Protein AF-A0A5D2SMZ6-F1 (afdb_monomer_lite)

Radius of gyration: 28.6 Å; chains: 1; bounding box: 60×87×60 Å

Sequence (190 aa):
MERFPALISLLLLFMATEIVTTSVERENKSSSAGLIWSTAKEEGDLVHKAGHADDSTAAADDVDGGFSSLEGMLQWAIGHSDPAKLKESAQDVQRLSPSELRQRQLEIKELMEKLKMPSDAQLMQIALDDLSNSSLSLEDRHRALQELLILVEPIDNANDMCKLGGLGVIIRELDHPDSDVRKLSAWILG

Secondary structure (DSSP, 8-state):
--SSHHHHHHHTT----------------------------------------------------S-SSHHHHHHHHHHHS-HHHHHHHHHHHTSS-HHHHHHHHHHHHHHHHHHTPPPHHHHHHHHHHHHH-TT--HHHHHHHHHHHHHHTSSHHHHHHHHHTTHHHHHHHHTT-SSHHHHHHHHHHH-

Structure (mmCIF, N/CA/C/O backbone):
data_AF-A0A5D2SMZ6-F1
#
_entry.id   AF-A0A5D2SMZ6-F1
#
loop_
_atom_site.group_PDB
_atom_site.id
_atom_site.type_symbol
_atom_site.label_atom_id
_atom_site.label_alt_id
_atom_site.label_comp_id
_atom_site.label_asym_id
_atom_site.label_entity_id
_atom_site.label_seq_id
_atom_site.pdbx_PDB_ins_code
_atom_site.Cartn_x
_atom_site.Cartn_y
_atom_site.Cartn_z
_atom_site.occupancy
_atom_site.B_iso_or_equiv
_atom_site.auth_seq_id
_atom_site.auth_comp_id
_atom_site.auth_asym_id
_atom_site.auth_atom_id
_atom_site.pdbx_PDB_model_num
ATOM 1 N N . MET A 1 1 ? 8.553 44.404 -1.592 1.00 53.53 1 MET A N 1
ATOM 2 C CA . MET A 1 1 ? 9.036 45.184 -2.748 1.00 53.53 1 MET A CA 1
ATOM 3 C C . MET A 1 1 ? 10.523 45.406 -2.514 1.00 53.53 1 MET A C 1
ATOM 5 O O . MET A 1 1 ? 10.847 46.033 -1.523 1.00 53.53 1 MET A O 1
ATOM 9 N N . GLU A 1 2 ? 11.513 44.831 -3.190 1.00 55.16 2 GLU A N 1
ATOM 10 C CA . GLU A 1 2 ? 11.647 44.304 -4.552 1.00 55.16 2 GLU A CA 1
ATOM 11 C C . GLU A 1 2 ? 12.924 43.424 -4.585 1.00 55.16 2 GLU A C 1
ATOM 13 O O . GLU A 1 2 ? 14.008 43.955 -4.801 1.00 55.16 2 GLU A O 1
ATOM 18 N N . ARG A 1 3 ? 12.888 42.111 -4.292 1.00 53.78 3 ARG A N 1
ATOM 19 C CA . ARG A 1 3 ? 14.105 41.258 -4.434 1.00 53.78 3 ARG A CA 1
ATOM 20 C C . ARG A 1 3 ? 13.887 39.874 -5.053 1.00 53.78 3 ARG A C 1
ATOM 22 O O . ARG A 1 3 ? 14.852 39.145 -5.243 1.00 53.78 3 ARG A O 1
ATOM 29 N N . PHE A 1 4 ? 12.658 39.533 -5.433 1.00 53.09 4 PHE A N 1
ATOM 30 C CA . PHE A 1 4 ? 12.352 38.255 -6.081 1.00 53.09 4 PHE A CA 1
ATOM 31 C C . PHE A 1 4 ? 12.573 38.180 -7.612 1.00 53.09 4 PHE A C 1
ATOM 33 O O . PHE A 1 4 ? 12.820 37.070 -8.080 1.00 53.09 4 PHE A O 1
ATOM 40 N N . PRO A 1 5 ? 12.582 39.265 -8.423 1.00 49.69 5 PRO A N 1
ATOM 41 C CA . PRO A 1 5 ? 12.660 39.092 -9.881 1.00 49.69 5 PRO A CA 1
ATOM 42 C C . PRO A 1 5 ? 14.079 38.832 -10.428 1.00 49.69 5 PRO A C 1
ATOM 44 O O . PRO A 1 5 ? 14.218 38.376 -11.559 1.00 49.69 5 PRO A O 1
ATOM 47 N N . ALA A 1 6 ? 15.145 39.062 -9.650 1.00 48.00 6 ALA A N 1
ATOM 48 C CA . ALA A 1 6 ? 16.522 38.907 -10.143 1.00 48.00 6 ALA A CA 1
ATOM 49 C C . ALA A 1 6 ? 17.006 37.444 -10.198 1.00 48.00 6 ALA A C 1
ATOM 51 O O . ALA A 1 6 ? 17.843 37.105 -11.030 1.00 48.00 6 ALA A O 1
ATOM 52 N N . LEU A 1 7 ? 16.469 36.563 -9.346 1.00 45.50 7 LEU A N 1
ATOM 53 C CA . LEU A 1 7 ? 16.888 35.155 -9.293 1.00 45.50 7 LEU A CA 1
ATOM 54 C C . LEU A 1 7 ? 16.252 34.314 -10.407 1.00 45.50 7 LEU A C 1
ATOM 56 O O . LEU A 1 7 ? 16.876 33.383 -10.906 1.00 45.50 7 LEU A O 1
ATOM 60 N N . ILE A 1 8 ? 15.054 34.691 -10.858 1.00 50.81 8 ILE A N 1
ATOM 61 C CA . ILE A 1 8 ? 14.368 34.026 -11.975 1.00 50.81 8 ILE A CA 1
ATOM 62 C C . ILE A 1 8 ? 15.049 34.383 -13.308 1.00 50.81 8 ILE A C 1
ATOM 64 O O . ILE A 1 8 ? 15.176 33.534 -14.187 1.00 50.81 8 ILE A O 1
ATOM 68 N N . SER A 1 9 ? 15.585 35.604 -13.434 1.00 43.78 9 SER A N 1
ATOM 69 C CA . SER A 1 9 ? 16.314 36.035 -14.635 1.00 43.78 9 SER A CA 1
ATOM 70 C C . SER A 1 9 ? 17.701 35.395 -14.788 1.00 43.78 9 SER A C 1
ATOM 72 O O . SER A 1 9 ? 18.230 35.387 -15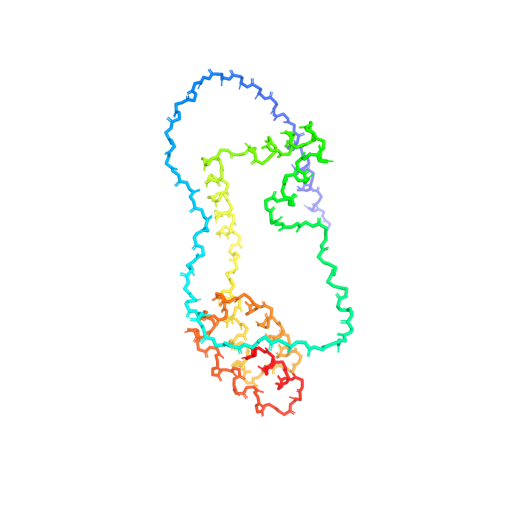.896 1.00 43.78 9 SER A O 1
ATOM 74 N N . LEU A 1 10 ? 18.292 34.848 -13.717 1.00 41.53 10 LEU A N 1
ATOM 75 C CA . LEU A 1 10 ? 19.575 34.137 -13.786 1.00 41.53 10 LEU A CA 1
ATOM 76 C C . LEU A 1 10 ? 19.405 32.666 -14.213 1.00 41.53 10 LEU A C 1
ATOM 78 O O . LEU A 1 10 ? 20.338 32.066 -14.740 1.00 41.53 10 LEU A O 1
ATOM 82 N N . LEU A 1 11 ? 18.204 32.101 -14.041 1.00 42.44 11 LEU A N 1
ATOM 83 C CA . LEU A 1 11 ? 17.905 30.707 -14.384 1.00 42.44 11 LEU A CA 1
ATOM 84 C C . LEU A 1 11 ? 17.675 30.493 -15.895 1.00 42.44 11 LEU A C 1
ATOM 86 O O . LEU A 1 11 ? 17.834 29.383 -16.390 1.00 42.44 11 LEU A O 1
ATOM 90 N N . LEU A 1 12 ? 17.341 31.549 -16.645 1.00 42.62 12 LEU A N 1
ATOM 91 C CA . LEU A 1 12 ? 17.018 31.467 -18.078 1.00 42.62 12 LEU A CA 1
ATOM 92 C C . LEU A 1 12 ? 18.223 31.620 -19.025 1.00 42.62 12 LEU A C 1
ATOM 94 O O . LEU A 1 12 ? 18.043 31.548 -20.237 1.00 42.62 12 LEU A O 1
ATOM 98 N N . LEU A 1 13 ? 19.448 31.797 -18.513 1.00 41.66 13 LEU A N 1
ATOM 99 C CA . LEU A 1 13 ? 20.636 32.033 -19.350 1.00 41.66 13 LEU A CA 1
ATOM 100 C C . LEU A 1 13 ? 21.533 30.797 -19.576 1.00 41.66 13 LEU A C 1
ATOM 102 O O . LEU A 1 13 ? 22.551 30.911 -20.249 1.00 41.66 13 LEU A O 1
ATOM 106 N N . PHE A 1 14 ? 21.177 29.622 -19.046 1.00 43.94 14 PHE A N 1
ATOM 107 C CA . PHE A 1 14 ? 22.011 28.407 -19.135 1.00 43.94 14 PHE A CA 1
ATOM 108 C C . PHE A 1 14 ? 21.600 27.410 -20.234 1.00 43.94 14 PHE A C 1
ATOM 110 O O . PHE A 1 14 ? 22.064 26.274 -20.243 1.00 43.94 14 PHE A O 1
ATOM 117 N N . MET A 1 15 ? 20.768 27.826 -21.193 1.00 46.31 15 MET A N 1
ATOM 118 C CA . MET A 1 15 ? 20.407 27.009 -22.359 1.00 46.31 15 MET A CA 1
ATOM 119 C C . MET A 1 15 ? 21.162 27.481 -23.606 1.00 46.31 15 MET A C 1
ATOM 121 O O . MET A 1 15 ? 20.569 28.081 -24.499 1.00 46.31 15 MET A O 1
ATOM 125 N N . ALA A 1 16 ? 22.471 27.230 -23.676 1.00 45.72 16 ALA A N 1
ATOM 126 C CA . ALA A 1 16 ? 23.214 27.334 -24.932 1.00 45.72 16 ALA A CA 1
ATOM 127 C C . ALA A 1 16 ? 24.509 26.502 -24.911 1.00 45.72 16 ALA A C 1
ATOM 129 O O . ALA A 1 16 ? 25.378 26.741 -24.078 1.00 45.72 16 ALA A O 1
ATOM 130 N N . THR A 1 17 ? 24.644 25.627 -25.922 1.00 41.84 17 THR A N 1
ATOM 131 C CA . THR A 1 17 ? 25.871 24.954 -26.420 1.00 41.84 17 THR A CA 1
ATOM 132 C C . THR A 1 17 ? 26.418 23.823 -25.518 1.00 41.84 17 THR A C 1
ATOM 134 O O . THR A 1 17 ? 26.526 23.990 -24.317 1.00 41.84 17 THR A O 1
ATOM 137 N N . GLU A 1 18 ? 26.701 22.600 -25.982 1.00 43.50 18 GLU A N 1
ATOM 138 C CA . GLU A 1 18 ? 27.346 22.204 -27.236 1.00 43.50 18 GLU A CA 1
ATOM 139 C C . GLU A 1 18 ? 26.818 20.879 -27.824 1.00 43.50 18 GLU A C 1
ATOM 141 O O . GLU A 1 18 ? 26.490 19.930 -27.113 1.00 43.50 18 GLU A O 1
ATOM 146 N N . ILE A 1 19 ? 26.810 20.815 -29.158 1.00 45.94 19 ILE A N 1
ATOM 147 C CA . ILE A 1 19 ? 26.796 19.581 -29.947 1.00 45.94 19 ILE A CA 1
ATOM 148 C C . ILE A 1 19 ? 28.261 19.239 -30.217 1.00 45.94 19 ILE A C 1
ATOM 150 O O . ILE A 1 19 ? 28.934 19.976 -30.935 1.00 45.94 19 ILE A O 1
ATOM 154 N N . VAL A 1 20 ? 28.742 18.114 -29.694 1.00 41.59 20 VAL A N 1
ATOM 155 C CA . VAL A 1 20 ? 30.006 17.509 -30.126 1.00 41.59 20 VAL A CA 1
ATOM 156 C C . VAL A 1 20 ? 29.722 16.072 -30.536 1.00 41.59 20 VAL A C 1
ATOM 158 O O . VAL A 1 20 ? 29.470 15.195 -29.717 1.00 41.59 20 VAL A O 1
ATOM 161 N N . THR A 1 21 ? 29.736 15.849 -31.847 1.00 44.16 21 THR A N 1
ATOM 162 C CA . THR A 1 21 ? 29.752 14.525 -32.462 1.00 44.16 21 THR A CA 1
ATOM 163 C C . THR A 1 21 ? 31.176 13.983 -32.423 1.00 44.16 21 THR A C 1
ATOM 165 O O . THR A 1 21 ? 32.058 14.534 -33.083 1.00 44.16 21 THR A O 1
ATOM 168 N N . THR A 1 22 ? 31.405 12.879 -31.719 1.00 37.72 22 THR A N 1
ATOM 169 C CA . THR A 1 22 ? 32.601 12.055 -31.917 1.00 37.72 22 THR A CA 1
ATOM 170 C C . THR A 1 22 ? 32.178 10.691 -32.446 1.00 37.72 22 THR A C 1
ATOM 172 O O . THR A 1 22 ? 31.569 9.876 -31.763 1.00 37.72 22 THR A O 1
ATOM 175 N N . SER A 1 23 ? 32.480 10.477 -33.725 1.00 48.81 23 SER A N 1
ATOM 176 C CA . SER A 1 23 ? 32.433 9.168 -34.363 1.00 48.81 23 SER A CA 1
ATOM 177 C C . SER A 1 23 ? 33.653 8.377 -33.904 1.00 48.81 23 SER A C 1
ATOM 179 O O . SER A 1 23 ? 34.783 8.793 -34.163 1.00 48.81 23 SER A O 1
ATOM 181 N N . VAL A 1 24 ? 33.435 7.256 -33.216 1.00 37.03 24 VAL A N 1
ATOM 182 C CA . VAL A 1 24 ? 34.456 6.222 -33.034 1.00 37.03 24 VAL A CA 1
ATOM 183 C C . VAL A 1 24 ? 33.821 4.866 -33.301 1.00 37.03 24 VAL A C 1
ATOM 185 O O . VAL A 1 24 ? 33.040 4.329 -32.522 1.00 37.03 24 VAL A O 1
ATOM 188 N N . GLU A 1 25 ? 34.195 4.332 -34.450 1.00 38.28 25 GLU A N 1
ATOM 189 C CA . GLU A 1 25 ? 34.011 2.960 -34.879 1.00 38.28 25 GLU A CA 1
ATOM 190 C C . GLU A 1 25 ? 35.077 2.073 -34.224 1.00 38.28 25 GLU A C 1
ATOM 192 O O . GLU A 1 25 ? 36.266 2.368 -34.369 1.00 38.28 25 GLU A O 1
ATOM 197 N N . ARG A 1 26 ? 34.676 0.989 -33.533 1.00 36.03 26 ARG A N 1
ATOM 198 C CA . ARG A 1 26 ? 35.323 -0.334 -33.665 1.00 36.03 26 ARG A CA 1
ATOM 199 C C . ARG A 1 26 ? 34.724 -1.457 -32.805 1.00 36.03 26 ARG A C 1
ATOM 201 O O . ARG A 1 26 ? 34.672 -1.386 -31.585 1.00 36.03 26 ARG A O 1
ATOM 208 N N . GLU A 1 27 ? 34.427 -2.534 -33.533 1.00 30.97 27 GLU A N 1
ATOM 209 C CA . GLU A 1 27 ? 34.695 -3.954 -33.251 1.00 30.97 27 GLU A CA 1
ATOM 210 C C . GLU A 1 27 ? 34.077 -4.604 -32.003 1.00 30.97 27 GLU A C 1
ATOM 212 O O . GLU A 1 27 ? 34.668 -4.752 -30.936 1.00 30.97 27 GLU A O 1
ATOM 217 N N . ASN A 1 28 ? 32.881 -5.135 -32.251 1.00 36.25 28 ASN A N 1
ATOM 218 C CA . ASN A 1 28 ? 32.138 -6.069 -31.423 1.00 36.25 28 ASN A CA 1
ATOM 219 C C . ASN A 1 28 ? 32.843 -7.443 -31.364 1.00 36.25 28 ASN A C 1
ATOM 221 O O . ASN A 1 28 ? 32.870 -8.181 -32.351 1.00 36.25 28 ASN A O 1
ATOM 225 N N . LYS A 1 29 ? 33.391 -7.811 -30.199 1.00 36.31 29 LYS A N 1
ATOM 226 C CA . LYS A 1 29 ? 33.732 -9.203 -29.870 1.00 36.31 29 LYS A CA 1
ATOM 227 C C . LYS A 1 29 ? 32.629 -9.777 -28.994 1.00 36.31 29 LYS A C 1
ATOM 229 O O . LYS A 1 29 ? 32.602 -9.595 -27.782 1.00 36.31 29 LYS A O 1
ATOM 234 N N . SER A 1 30 ? 31.726 -10.471 -29.674 1.00 37.53 30 SER A N 1
ATOM 235 C CA . SER A 1 30 ? 30.650 -11.261 -29.101 1.00 37.53 30 SER A CA 1
ATOM 236 C C . SER A 1 30 ? 31.209 -12.339 -28.162 1.00 37.53 30 SER A C 1
ATOM 238 O O . SER A 1 30 ? 32.067 -13.136 -28.542 1.00 37.53 30 SER A O 1
ATOM 240 N N . SER A 1 31 ? 30.717 -12.374 -26.929 1.00 39.03 31 SER A N 1
ATOM 241 C CA . SER A 1 31 ? 30.686 -13.580 -26.104 1.00 39.03 31 SER A CA 1
ATOM 242 C C . SER A 1 31 ? 29.276 -13.687 -25.556 1.00 39.03 31 SER A C 1
ATOM 244 O O . SER A 1 31 ? 28.886 -12.986 -24.626 1.00 39.03 31 SER A O 1
ATOM 246 N N . SER A 1 32 ? 28.493 -14.525 -26.226 1.00 51.97 32 SER A N 1
ATOM 247 C CA . SER A 1 32 ? 27.129 -14.885 -25.878 1.00 51.97 32 SER A CA 1
ATOM 248 C C . SER A 1 32 ? 27.122 -15.681 -24.571 1.00 51.97 32 SER A C 1
ATOM 250 O O . SER A 1 32 ? 27.189 -16.910 -24.579 1.00 51.97 32 SER A O 1
ATOM 252 N N . ALA A 1 33 ? 27.051 -14.987 -23.441 1.00 41.06 33 ALA A N 1
ATOM 253 C CA . ALA A 1 33 ? 26.557 -15.571 -22.204 1.00 41.06 33 ALA A CA 1
ATOM 254 C C . ALA A 1 33 ? 25.045 -15.316 -22.173 1.00 41.06 33 ALA A C 1
ATOM 256 O O . ALA A 1 33 ? 24.600 -14.178 -22.032 1.00 41.06 33 ALA A O 1
ATOM 257 N N . GLY A 1 34 ? 24.275 -16.372 -22.441 1.00 45.41 34 GLY A N 1
ATOM 258 C CA . GLY A 1 34 ? 22.828 -16.323 -22.608 1.00 45.41 34 GLY A CA 1
ATOM 259 C C . GLY A 1 34 ? 22.105 -15.767 -21.385 1.00 45.41 34 GLY A C 1
ATOM 260 O O . GLY A 1 34 ? 22.298 -16.232 -20.264 1.00 45.41 34 GLY A O 1
ATOM 261 N N . LEU A 1 35 ? 21.229 -14.797 -21.632 1.00 37.94 35 LEU A N 1
ATOM 262 C CA . LEU A 1 35 ? 20.171 -14.395 -20.717 1.00 37.94 35 LEU A CA 1
ATOM 263 C C . LEU A 1 35 ? 18.880 -15.040 -21.224 1.00 37.94 35 LEU A C 1
ATOM 265 O O . LEU A 1 35 ? 18.252 -14.547 -22.156 1.00 37.94 35 LEU A O 1
ATOM 269 N N . ILE A 1 36 ? 18.537 -16.187 -20.641 1.00 41.81 36 ILE A N 1
ATOM 270 C CA . ILE A 1 36 ? 17.256 -16.870 -20.832 1.00 41.81 36 ILE A CA 1
ATOM 271 C C . ILE A 1 36 ? 16.386 -16.460 -19.643 1.00 41.81 36 ILE A C 1
ATOM 273 O O . ILE A 1 36 ? 16.688 -16.829 -18.510 1.00 41.81 36 ILE A O 1
ATOM 277 N N . TRP A 1 37 ? 15.338 -15.675 -19.880 1.00 33.16 37 TRP A N 1
ATOM 278 C CA . TRP A 1 37 ? 14.236 -15.515 -18.931 1.00 33.16 37 TRP A CA 1
ATOM 279 C C . TRP A 1 37 ? 13.041 -16.314 -19.457 1.00 33.16 37 TRP A C 1
ATOM 281 O O . TRP A 1 37 ? 12.739 -16.257 -20.647 1.00 33.16 37 TRP A O 1
ATOM 291 N N . SER A 1 38 ? 12.389 -17.037 -18.541 1.00 35.59 38 SER A N 1
ATOM 292 C CA . SER A 1 38 ? 11.241 -17.946 -18.716 1.00 35.59 38 SER A CA 1
ATOM 293 C C . SER A 1 38 ? 11.578 -19.407 -19.033 1.00 35.59 38 SER A C 1
ATOM 295 O O . SER A 1 38 ? 11.359 -19.903 -20.131 1.00 35.59 38 SER A O 1
ATOM 297 N N . THR A 1 39 ? 12.008 -20.147 -18.009 1.00 35.31 39 THR A N 1
ATOM 298 C CA . THR A 1 39 ? 11.581 -21.547 -17.861 1.00 35.31 39 THR A CA 1
ATOM 299 C C . THR A 1 39 ? 10.409 -21.512 -16.886 1.00 35.31 39 THR A C 1
ATOM 301 O O . THR A 1 39 ? 10.606 -21.452 -15.671 1.00 35.31 39 THR A O 1
ATOM 304 N N . ALA A 1 40 ? 9.186 -21.479 -17.416 1.00 34.38 40 ALA A N 1
ATOM 305 C CA . ALA A 1 40 ? 8.039 -21.919 -16.643 1.00 34.38 40 ALA A CA 1
ATOM 306 C C . ALA A 1 40 ? 8.266 -23.407 -16.358 1.00 34.38 40 ALA A C 1
ATOM 308 O O . ALA A 1 40 ? 8.407 -24.216 -17.271 1.00 34.38 40 ALA A O 1
ATOM 309 N N . LYS A 1 41 ? 8.413 -23.723 -15.075 1.00 32.09 41 LYS A N 1
ATOM 310 C CA . LYS A 1 41 ? 8.525 -25.071 -14.535 1.00 32.09 41 LYS A CA 1
ATOM 311 C C . LYS A 1 41 ? 7.234 -25.821 -14.875 1.00 32.09 41 LYS A C 1
ATOM 313 O O . LYS A 1 41 ? 6.208 -25.612 -14.238 1.00 32.09 41 LYS A O 1
ATOM 318 N N . GLU A 1 42 ? 7.300 -26.645 -15.913 1.00 42.97 42 GLU A N 1
ATOM 319 C CA . GLU A 1 42 ? 6.299 -27.647 -16.260 1.00 42.97 42 GLU A CA 1
ATOM 320 C C . GLU A 1 42 ? 6.310 -28.732 -15.176 1.00 42.97 42 GLU A C 1
ATOM 322 O O . GLU A 1 42 ? 7.228 -29.545 -15.106 1.00 42.97 42 GLU A O 1
ATOM 327 N N . GLU A 1 43 ? 5.308 -28.721 -14.298 1.00 40.44 43 GLU A N 1
ATOM 328 C CA . GLU A 1 43 ? 4.897 -29.905 -13.545 1.00 40.44 43 GLU A CA 1
ATOM 329 C C . GLU A 1 43 ? 3.370 -29.976 -13.539 1.00 40.44 43 GLU A C 1
ATOM 331 O O . GLU A 1 43 ? 2.689 -29.089 -13.026 1.00 40.44 43 GLU A O 1
ATOM 336 N N . GLY A 1 44 ? 2.847 -31.038 -14.146 1.00 34.78 44 GLY A N 1
ATOM 337 C CA . GLY A 1 44 ? 1.418 -31.294 -14.269 1.00 34.78 44 GLY A CA 1
ATOM 338 C C . GLY A 1 44 ? 1.134 -32.597 -15.008 1.00 34.78 44 GLY A C 1
ATOM 339 O O . GLY A 1 44 ? 0.386 -32.610 -15.978 1.00 34.78 44 GLY A O 1
ATOM 340 N N . ASP A 1 45 ? 1.768 -33.682 -14.566 1.00 36.69 45 ASP A N 1
ATOM 341 C CA . ASP A 1 45 ? 1.394 -35.055 -14.902 1.00 36.69 45 ASP A CA 1
ATOM 342 C C . ASP A 1 45 ? -0.047 -35.325 -14.450 1.00 36.69 45 ASP A C 1
ATOM 344 O O . ASP A 1 45 ? -0.281 -35.527 -13.263 1.00 36.69 45 ASP A O 1
ATOM 348 N N . LEU A 1 46 ? -1.014 -35.304 -15.372 1.00 38.47 46 LEU A N 1
ATOM 349 C CA . LEU A 1 46 ? -2.335 -35.911 -15.181 1.00 38.47 46 LEU A CA 1
ATOM 350 C C . LEU A 1 46 ? -2.898 -36.399 -16.522 1.00 38.47 46 LEU A C 1
ATOM 352 O O . LEU A 1 46 ? -3.787 -35.789 -17.116 1.00 38.47 46 LEU A O 1
ATOM 356 N N . VAL A 1 47 ? -2.431 -37.564 -16.974 1.00 38.34 47 VAL A N 1
ATOM 357 C CA . VAL A 1 47 ? -3.151 -38.377 -17.963 1.00 38.34 47 VAL A CA 1
ATOM 358 C C . VAL A 1 47 ? -3.589 -39.682 -17.298 1.00 38.34 47 VAL A C 1
ATOM 360 O O . VAL A 1 47 ? -2.772 -40.541 -16.993 1.00 38.34 47 VAL A O 1
ATOM 363 N N . HIS A 1 48 ? -4.898 -39.817 -17.069 1.00 37.94 48 HIS A N 1
ATOM 364 C CA . HIS A 1 48 ? -5.746 -40.898 -17.602 1.00 37.94 48 HIS A CA 1
ATOM 365 C C . HIS A 1 48 ? -6.999 -41.095 -16.736 1.00 37.94 48 HIS A C 1
ATOM 367 O O . HIS A 1 48 ? -6.965 -41.837 -15.755 1.00 37.94 48 HIS A O 1
ATOM 373 N N . LYS A 1 49 ? -8.154 -40.583 -17.188 1.00 31.22 49 LYS A N 1
ATOM 374 C CA . LYS A 1 49 ? -9.400 -41.363 -17.101 1.00 31.22 49 LYS A CA 1
ATOM 375 C C . LYS A 1 49 ? -10.474 -40.903 -18.094 1.00 31.22 49 LYS A C 1
ATOM 377 O O . LYS A 1 49 ? -11.081 -39.862 -17.919 1.00 31.22 49 LYS A O 1
ATOM 382 N N . ALA A 1 50 ? -10.660 -41.754 -19.104 1.00 33.75 50 ALA A N 1
ATOM 383 C CA . ALA A 1 50 ? -11.902 -42.195 -19.747 1.00 33.75 50 ALA A CA 1
ATOM 384 C C . ALA A 1 50 ? -13.069 -41.208 -19.963 1.00 33.75 50 ALA A C 1
ATOM 386 O O . ALA A 1 50 ? -13.668 -40.722 -19.011 1.00 33.75 50 ALA A O 1
ATOM 387 N N . GLY A 1 51 ? -13.525 -41.126 -21.218 1.00 28.94 51 GLY A N 1
ATOM 388 C CA . GLY A 1 51 ? -14.882 -40.687 -21.547 1.00 28.94 51 GLY A CA 1
ATOM 389 C C . GLY A 1 51 ? -15.051 -40.321 -23.015 1.00 28.94 51 GLY A C 1
ATOM 390 O O . GLY A 1 51 ? -14.944 -39.159 -23.375 1.00 28.94 51 GLY A O 1
ATOM 391 N N . HIS A 1 52 ? -15.279 -41.324 -23.859 1.00 39.56 52 HIS A N 1
ATOM 392 C CA . HIS A 1 52 ? -15.764 -41.156 -25.228 1.00 39.56 52 HIS A CA 1
ATOM 393 C C . HIS A 1 52 ? -17.305 -41.148 -25.220 1.00 39.56 52 HIS A C 1
ATOM 395 O O . HIS A 1 52 ? -17.892 -41.750 -24.320 1.00 39.56 52 HIS A O 1
ATOM 401 N N . ALA A 1 53 ? -17.891 -40.573 -26.275 1.00 37.34 53 ALA A N 1
ATOM 402 C CA . ALA A 1 53 ? -19.318 -40.399 -26.591 1.00 37.34 53 ALA A CA 1
ATOM 403 C C . ALA A 1 53 ? -19.947 -39.127 -25.984 1.00 37.34 53 ALA A C 1
ATOM 405 O O . ALA A 1 53 ? -20.089 -39.007 -24.774 1.00 37.34 53 ALA A O 1
ATOM 406 N N . ASP A 1 54 ? -20.080 -38.067 -26.785 1.00 40.38 54 ASP A N 1
ATOM 407 C CA . ASP A 1 54 ? -21.212 -37.809 -27.702 1.00 40.38 54 ASP A CA 1
ATOM 408 C C . ASP A 1 54 ? -22.377 -37.190 -26.923 1.00 40.38 54 ASP A C 1
ATOM 410 O O . ASP A 1 54 ? -23.030 -37.892 -26.163 1.00 40.38 54 ASP A O 1
ATOM 414 N N . ASP A 1 55 ? -22.556 -35.871 -27.036 1.00 32.00 55 ASP A N 1
ATOM 415 C CA . ASP A 1 55 ? -23.843 -35.239 -27.357 1.00 32.00 55 ASP A CA 1
ATOM 416 C C . ASP A 1 55 ? -23.705 -33.702 -27.346 1.00 32.00 55 ASP A C 1
ATOM 418 O O . ASP A 1 55 ? -23.063 -33.089 -26.493 1.00 32.00 55 ASP A O 1
ATOM 422 N N . SER A 1 56 ? -24.316 -33.116 -28.364 1.00 47.38 56 SER A N 1
ATOM 423 C CA . SER A 1 56 ? -24.650 -31.723 -28.637 1.00 47.38 56 SER A CA 1
ATOM 424 C C . SER A 1 56 ? -24.703 -30.781 -27.426 1.00 47.38 56 SER A C 1
ATOM 426 O O . SER A 1 56 ? -25.448 -31.030 -26.485 1.00 47.38 56 SER A O 1
ATOM 428 N N . THR A 1 57 ? -24.067 -29.605 -27.511 1.00 38.47 57 THR A N 1
ATOM 429 C CA . THR A 1 57 ? -24.741 -28.287 -27.420 1.00 38.47 57 THR A CA 1
ATOM 430 C C . THR A 1 57 ? -23.754 -27.118 -27.386 1.00 38.47 57 THR A C 1
ATOM 432 O O . THR A 1 57 ? -22.726 -27.167 -26.728 1.00 38.47 57 THR A O 1
ATOM 435 N N . ALA A 1 58 ? -24.176 -26.045 -28.062 1.00 38.53 58 ALA A N 1
ATOM 436 C CA . ALA A 1 58 ? -23.741 -24.658 -27.925 1.00 38.53 58 ALA A CA 1
ATOM 437 C C . ALA A 1 58 ? -22.275 -24.352 -28.263 1.00 38.53 58 ALA A C 1
ATOM 439 O O . ALA A 1 58 ? -21.354 -24.590 -27.490 1.00 38.53 58 ALA A O 1
ATOM 440 N N . ALA A 1 59 ? -22.115 -23.716 -29.424 1.00 41.25 59 ALA A N 1
ATOM 441 C CA . ALA A 1 59 ? -20.945 -22.940 -29.787 1.00 41.25 59 ALA A CA 1
ATOM 442 C C . ALA A 1 59 ? -20.558 -21.999 -28.635 1.00 41.25 59 ALA A C 1
ATOM 444 O O . ALA A 1 59 ? -21.187 -20.962 -28.418 1.00 41.25 59 ALA A O 1
ATOM 445 N N . ALA A 1 60 ? -19.515 -22.374 -27.900 1.00 45.19 60 ALA A N 1
ATOM 446 C CA . ALA A 1 60 ? -18.572 -21.385 -27.440 1.00 45.19 60 ALA A CA 1
ATOM 447 C C . ALA A 1 60 ? -17.910 -20.872 -28.719 1.00 45.19 60 ALA A C 1
ATOM 449 O O . ALA A 1 60 ? -17.112 -21.578 -29.336 1.00 45.19 60 ALA A O 1
ATOM 450 N N . ASP A 1 61 ? -18.312 -19.682 -29.163 1.00 43.97 61 ASP A N 1
ATOM 451 C CA . ASP A 1 61 ? -17.411 -18.838 -29.939 1.00 43.97 61 ASP A CA 1
ATOM 452 C C . ASP A 1 61 ? -16.223 -18.555 -29.012 1.00 43.97 61 ASP A C 1
ATOM 454 O O . ASP A 1 61 ? -16.160 -17.536 -28.321 1.00 43.97 61 ASP A O 1
ATOM 458 N N . ASP A 1 62 ? -15.303 -19.520 -28.951 1.00 46.88 62 ASP A N 1
ATOM 459 C CA . ASP A 1 62 ? -13.913 -19.251 -28.664 1.00 46.88 62 ASP A CA 1
ATOM 460 C C . ASP A 1 62 ? -13.501 -18.262 -29.744 1.00 46.88 62 ASP A C 1
ATOM 462 O O . ASP A 1 62 ? -13.177 -18.618 -30.878 1.00 46.88 62 ASP A O 1
ATOM 466 N N . VAL A 1 63 ? -13.534 -16.982 -29.387 1.00 49.56 63 VAL A N 1
ATOM 467 C CA . VAL A 1 63 ? -12.786 -15.942 -30.086 1.00 49.56 63 VAL A CA 1
ATOM 468 C C . VAL A 1 63 ? -11.305 -16.177 -29.768 1.00 49.56 63 VAL A C 1
ATOM 470 O O . VAL A 1 63 ? -10.608 -15.319 -29.233 1.00 49.56 63 VAL A O 1
ATOM 473 N N . ASP A 1 64 ? -10.826 -17.387 -30.061 1.00 54.62 64 ASP A N 1
ATOM 474 C CA . ASP A 1 64 ? -9.430 -17.639 -30.327 1.00 54.62 64 ASP A CA 1
ATOM 475 C C . ASP A 1 64 ? -9.140 -16.810 -31.571 1.00 54.62 64 ASP A C 1
ATOM 477 O O . ASP A 1 64 ? -9.816 -16.947 -32.593 1.00 54.62 64 ASP A O 1
ATOM 481 N N . GLY A 1 65 ? -8.239 -15.841 -31.453 1.00 57.38 65 GLY A N 1
ATOM 482 C CA . GLY A 1 65 ? -7.996 -14.793 -32.443 1.00 57.38 65 GLY A CA 1
ATOM 483 C C . GLY A 1 65 ? -7.398 -15.291 -33.763 1.00 57.38 65 GLY A C 1
ATOM 484 O O . GLY A 1 65 ? -6.543 -14.616 -34.320 1.00 57.38 65 GLY A O 1
ATOM 485 N N . GLY A 1 66 ? -7.805 -16.461 -34.260 1.00 67.00 66 GLY A N 1
ATOM 486 C CA . GLY A 1 66 ? -7.422 -17.049 -35.537 1.00 67.00 66 GLY A CA 1
ATOM 487 C C . GLY A 1 66 ? -6.025 -17.665 -35.569 1.00 67.00 66 GLY A C 1
ATOM 488 O O . GLY A 1 66 ? -5.566 -18.026 -36.653 1.00 67.00 66 GLY A O 1
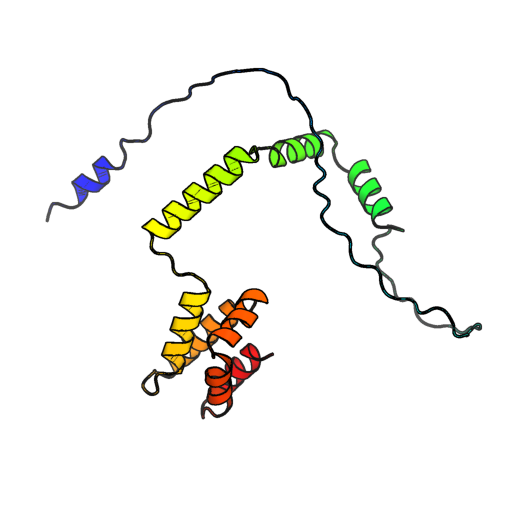ATOM 489 N N . PHE A 1 67 ? -5.335 -17.795 -34.430 1.00 73.31 67 PHE A N 1
ATOM 490 C CA . PHE A 1 67 ? -3.955 -18.281 -34.383 1.00 73.31 67 PHE A CA 1
ATOM 491 C C . PHE A 1 67 ? -3.848 -19.618 -33.656 1.00 73.31 67 PHE A C 1
ATOM 493 O O . PHE A 1 67 ? -3.970 -19.690 -32.445 1.00 73.31 67 PHE A O 1
ATOM 500 N N . SER A 1 68 ? -3.497 -20.673 -34.392 1.00 80.94 68 SER A N 1
ATOM 501 C CA . SER A 1 68 ? -3.389 -22.038 -33.853 1.00 80.94 68 SER A CA 1
ATOM 502 C C . SER A 1 68 ? -2.244 -22.253 -32.842 1.00 80.94 68 SER A C 1
ATOM 504 O O . SER A 1 68 ? -2.122 -23.345 -32.292 1.00 80.94 68 SER A O 1
ATOM 506 N N . SER A 1 69 ? -1.371 -21.261 -32.622 1.00 85.38 69 SER A N 1
ATOM 507 C CA . SER A 1 69 ? -0.316 -21.262 -31.595 1.00 85.38 69 SER A CA 1
ATOM 508 C C . SER A 1 69 ? 0.273 -19.857 -31.392 1.00 85.38 69 SER A C 1
ATOM 510 O O . SER A 1 69 ? 0.172 -19.003 -32.276 1.00 85.38 69 SER A O 1
ATOM 512 N N . LEU A 1 70 ? 0.956 -19.625 -30.262 1.00 82.00 70 LEU A N 1
ATOM 513 C CA . LEU A 1 70 ? 1.729 -18.394 -30.016 1.00 82.00 70 LEU A CA 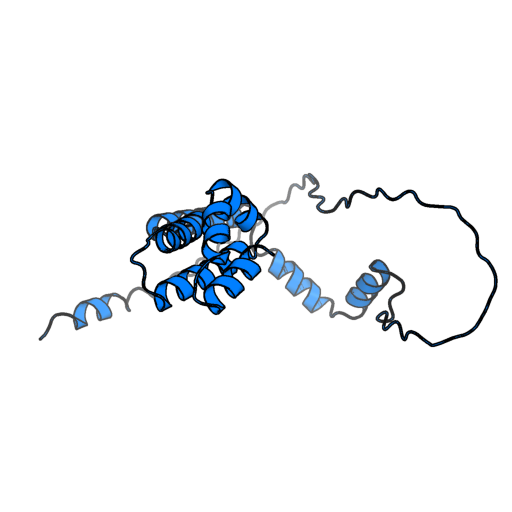1
ATOM 514 C C . LEU A 1 70 ? 2.794 -18.164 -31.099 1.00 82.00 70 LEU A C 1
ATOM 516 O O . LEU A 1 70 ? 2.975 -17.042 -31.559 1.00 82.00 70 LEU A O 1
ATOM 520 N N . GLU A 1 71 ? 3.453 -19.231 -31.548 1.00 85.50 71 GLU A N 1
ATOM 521 C CA . GLU A 1 71 ? 4.399 -19.171 -32.667 1.00 85.50 71 GLU A CA 1
ATOM 522 C C . GLU A 1 71 ? 3.701 -18.719 -33.961 1.00 85.50 71 GLU A C 1
ATOM 524 O O . GLU A 1 71 ? 4.220 -17.877 -34.687 1.00 85.50 71 GLU A O 1
ATOM 529 N N . GLY A 1 72 ? 2.481 -19.204 -34.224 1.00 87.38 72 GLY A N 1
ATOM 530 C CA . GLY A 1 72 ? 1.661 -18.769 -35.357 1.00 87.38 72 GLY A CA 1
ATOM 531 C C . GLY A 1 72 ? 1.250 -17.298 -35.266 1.00 87.38 72 GLY A C 1
ATOM 532 O O . GLY A 1 72 ? 1.296 -16.586 -36.269 1.00 87.38 72 GLY A O 1
ATOM 533 N N . MET A 1 73 ? 0.921 -16.822 -34.064 1.00 89.75 73 MET A N 1
ATOM 534 C CA . MET A 1 73 ? 0.640 -15.411 -33.793 1.00 89.75 73 MET A CA 1
ATOM 535 C C . MET A 1 73 ? 1.877 -14.533 -34.023 1.00 89.75 73 MET A C 1
ATOM 537 O O . MET A 1 73 ? 1.774 -13.494 -34.673 1.00 89.75 73 MET A O 1
ATOM 541 N N . LEU A 1 74 ? 3.053 -14.953 -33.543 1.00 87.38 74 LEU A N 1
ATOM 542 C CA . LEU A 1 74 ? 4.317 -14.239 -33.748 1.00 87.38 74 LEU A CA 1
ATOM 543 C C . LEU A 1 74 ? 4.702 -14.197 -35.228 1.00 87.38 74 LEU A C 1
ATOM 545 O O . LEU A 1 74 ? 5.022 -13.131 -35.752 1.00 87.38 74 LEU A O 1
ATOM 549 N N . GLN A 1 75 ? 4.609 -15.329 -35.924 1.00 84.94 75 GLN A N 1
ATOM 550 C CA . GLN A 1 75 ? 4.913 -15.416 -37.348 1.00 84.94 75 GLN A CA 1
ATOM 551 C C . GLN A 1 75 ? 3.963 -14.548 -38.182 1.00 84.94 75 GLN A C 1
ATOM 553 O O . GLN A 1 75 ? 4.396 -13.881 -39.124 1.00 84.94 75 GLN A O 1
ATOM 558 N N . TRP A 1 76 ? 2.678 -14.513 -37.819 1.00 86.94 76 TRP A N 1
ATOM 559 C CA . TRP A 1 76 ? 1.703 -13.634 -38.451 1.00 86.94 76 TRP A CA 1
ATOM 560 C C . TRP A 1 76 ? 2.000 -12.162 -38.162 1.00 86.94 76 TRP A C 1
ATOM 562 O O . TRP A 1 76 ? 2.068 -11.361 -39.091 1.00 86.94 76 TRP A O 1
ATOM 572 N N . ALA A 1 77 ? 2.263 -11.800 -36.905 1.00 83.19 77 ALA A N 1
ATOM 573 C CA . ALA A 1 77 ? 2.609 -10.434 -36.529 1.00 83.19 77 ALA A CA 1
ATOM 574 C C . ALA A 1 77 ? 3.864 -9.944 -37.265 1.00 83.19 77 ALA A C 1
ATOM 576 O O . ALA A 1 77 ? 3.871 -8.819 -37.756 1.00 83.19 77 ALA A O 1
ATOM 577 N N . ILE A 1 78 ? 4.893 -10.783 -37.419 1.00 82.69 78 ILE A N 1
ATOM 578 C CA . ILE A 1 78 ? 6.106 -10.457 -38.187 1.00 82.69 78 ILE A CA 1
ATOM 579 C C . ILE A 1 78 ? 5.790 -10.325 -39.683 1.00 82.69 78 ILE A C 1
ATOM 581 O O . ILE A 1 78 ? 6.250 -9.379 -40.317 1.00 82.69 78 ILE A O 1
ATOM 585 N N . GLY A 1 79 ? 4.993 -11.239 -40.247 1.00 83.50 79 GLY A N 1
ATOM 586 C CA . GLY A 1 79 ? 4.635 -11.238 -41.669 1.00 83.50 79 GLY A CA 1
ATOM 587 C C . GLY A 1 79 ? 3.716 -10.087 -42.091 1.00 83.50 79 GLY A C 1
ATOM 588 O O . GLY A 1 79 ? 3.763 -9.662 -43.244 1.00 83.50 79 GLY A O 1
ATOM 589 N N . HIS A 1 80 ? 2.904 -9.572 -41.166 1.00 84.69 80 HIS A N 1
ATOM 590 C CA . HIS A 1 80 ? 1.958 -8.477 -41.401 1.00 84.69 80 HIS A CA 1
ATOM 591 C C . HIS A 1 80 ? 2.430 -7.118 -40.866 1.00 84.69 80 HIS A C 1
ATOM 593 O O . HIS A 1 80 ? 1.769 -6.103 -41.097 1.00 84.69 80 HIS A O 1
ATOM 599 N N . SER A 1 81 ? 3.571 -7.073 -40.180 1.00 82.44 81 SER A N 1
ATOM 600 C CA . SER A 1 81 ? 4.200 -5.824 -39.760 1.00 82.44 81 SER A CA 1
ATOM 601 C C . SER A 1 81 ? 5.104 -5.257 -40.850 1.00 82.44 81 SER A C 1
ATOM 603 O O . SER A 1 81 ? 5.660 -5.972 -41.680 1.00 82.44 81 SER A O 1
ATOM 605 N N . ASP A 1 82 ? 5.287 -3.941 -40.826 1.00 88.19 82 ASP A N 1
ATOM 606 C CA . ASP A 1 82 ? 6.223 -3.258 -41.712 1.00 88.19 82 ASP A CA 1
ATOM 607 C C . ASP A 1 82 ? 7.674 -3.535 -41.261 1.00 88.19 82 ASP A C 1
ATOM 609 O O . ASP A 1 82 ? 8.055 -3.141 -40.149 1.00 88.19 82 ASP A O 1
ATOM 613 N N . PRO A 1 83 ? 8.513 -4.178 -42.098 1.00 80.94 83 PRO A N 1
ATOM 614 C CA . PRO A 1 83 ? 9.880 -4.530 -41.729 1.00 80.94 83 PRO A CA 1
ATOM 615 C C . PRO A 1 83 ? 10.761 -3.303 -41.450 1.00 80.94 83 PRO A C 1
ATOM 617 O O . PRO A 1 83 ? 11.712 -3.407 -40.673 1.00 80.94 83 PRO A O 1
ATOM 620 N N . ALA A 1 84 ? 10.461 -2.138 -42.037 1.00 82.75 84 ALA A N 1
ATOM 621 C CA . ALA A 1 84 ? 11.193 -0.907 -41.752 1.00 82.75 84 ALA A CA 1
ATOM 622 C C . ALA A 1 84 ? 10.876 -0.386 -40.343 1.00 82.75 84 ALA A C 1
ATOM 624 O O . ALA A 1 84 ? 11.799 -0.068 -39.593 1.00 82.75 84 ALA A O 1
ATOM 625 N N . LYS A 1 85 ? 9.595 -0.394 -39.949 1.00 82.62 85 LYS A N 1
ATOM 626 C CA . LYS A 1 85 ? 9.156 0.013 -38.603 1.00 82.62 85 LYS A CA 1
ATOM 627 C C . LYS A 1 85 ? 9.628 -0.945 -37.517 1.00 82.62 85 LYS A C 1
ATOM 629 O O . LYS A 1 85 ? 10.039 -0.488 -36.459 1.00 82.62 85 LYS A O 1
ATOM 634 N N . LEU A 1 86 ? 9.621 -2.257 -37.778 1.00 77.50 86 LEU A N 1
ATOM 635 C CA . LEU A 1 86 ? 10.153 -3.243 -36.829 1.00 77.50 86 LEU A CA 1
ATOM 636 C C . LEU A 1 86 ? 11.655 -3.060 -36.598 1.00 77.50 86 LEU A C 1
ATOM 638 O O . LEU A 1 86 ? 12.135 -3.162 -35.468 1.00 77.50 86 LEU A O 1
ATOM 642 N N . LYS A 1 87 ? 12.410 -2.775 -37.665 1.00 79.75 87 LYS A N 1
ATOM 643 C CA . LYS A 1 87 ? 13.846 -2.505 -37.571 1.00 79.75 87 LYS A CA 1
ATOM 644 C C . LYS A 1 87 ? 14.124 -1.200 -36.830 1.00 79.75 87 LYS A C 1
ATOM 646 O O . LYS A 1 87 ? 15.023 -1.176 -35.996 1.00 79.75 87 LYS A O 1
ATOM 651 N N . GLU A 1 88 ? 13.349 -0.155 -37.101 1.00 81.38 88 GLU A N 1
ATOM 652 C CA . GLU A 1 88 ? 13.408 1.113 -36.373 1.00 81.38 88 GLU A CA 1
ATOM 653 C C . GLU A 1 88 ? 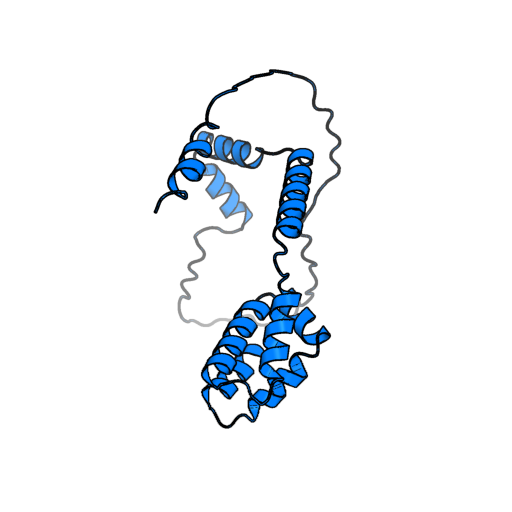13.104 0.906 -34.884 1.00 81.38 88 GLU A C 1
ATOM 655 O O . GLU A 1 88 ? 13.920 1.284 -34.051 1.00 81.38 88 GLU A O 1
ATOM 660 N N . SER A 1 89 ? 12.020 0.205 -34.529 1.00 75.69 89 SER A N 1
ATOM 661 C CA . SER A 1 89 ? 11.680 -0.077 -33.127 1.00 75.69 89 SER A CA 1
ATOM 662 C C . SER A 1 89 ? 12.717 -0.959 -32.430 1.00 75.69 89 SER A C 1
ATOM 664 O O . SER A 1 89 ? 13.035 -0.733 -31.267 1.00 75.69 89 SER A O 1
ATOM 666 N N . ALA A 1 90 ? 13.290 -1.947 -33.125 1.00 73.69 90 ALA A N 1
ATOM 667 C CA . ALA A 1 90 ? 14.344 -2.798 -32.571 1.00 73.69 90 ALA A CA 1
ATOM 668 C C . ALA A 1 90 ? 15.653 -2.022 -32.336 1.00 73.69 90 ALA A C 1
ATOM 670 O O . ALA A 1 90 ? 16.365 -2.287 -31.366 1.00 73.69 90 ALA A O 1
ATOM 671 N N . GLN A 1 91 ? 15.962 -1.052 -33.201 1.00 72.25 91 GLN A N 1
ATOM 672 C CA . GLN A 1 91 ? 17.063 -0.110 -32.997 1.00 72.25 91 GLN A CA 1
ATOM 673 C C . GLN A 1 91 ? 16.758 0.874 -31.860 1.00 72.25 91 GLN A C 1
ATOM 675 O O . GLN A 1 91 ? 17.659 1.203 -31.091 1.00 72.25 91 GLN A O 1
ATOM 680 N N . ASP A 1 92 ? 15.496 1.277 -31.696 1.00 64.88 92 ASP A N 1
ATOM 681 C CA . ASP A 1 92 ? 15.060 2.158 -30.610 1.00 64.88 92 ASP A CA 1
ATOM 682 C C . ASP A 1 92 ? 15.163 1.475 -29.234 1.00 64.88 92 ASP A C 1
ATOM 684 O O . ASP A 1 92 ? 15.592 2.096 -28.262 1.00 64.88 92 ASP A O 1
ATOM 688 N N . VAL A 1 93 ? 14.881 0.168 -29.157 1.00 65.19 93 VAL A N 1
ATOM 689 C CA . VAL A 1 93 ? 15.084 -0.656 -27.947 1.00 65.19 93 VAL A CA 1
ATOM 690 C C . VAL A 1 93 ? 16.576 -0.837 -27.614 1.00 65.19 93 VAL A C 1
ATOM 692 O O . VAL A 1 93 ? 16.937 -0.970 -26.447 1.00 65.19 93 VAL A O 1
ATOM 695 N N . GLN A 1 94 ? 17.468 -0.769 -28.608 1.00 62.56 94 GLN A N 1
ATOM 696 C CA . GLN A 1 94 ? 18.929 -0.827 -28.434 1.00 62.56 94 GLN A CA 1
ATOM 697 C C . GLN A 1 94 ? 19.583 0.522 -28.080 1.00 62.56 94 GLN A C 1
ATOM 699 O O . GLN A 1 94 ? 20.807 0.638 -28.120 1.00 62.56 94 GLN A O 1
ATOM 704 N N . ARG A 1 95 ? 18.809 1.552 -27.718 1.00 67.44 95 ARG A N 1
ATOM 705 C CA . ARG A 1 95 ? 19.340 2.911 -27.516 1.00 67.44 95 ARG A CA 1
ATOM 706 C C . ARG A 1 95 ? 20.383 3.068 -26.413 1.00 67.44 95 ARG A C 1
ATOM 708 O O . ARG A 1 95 ? 21.144 4.027 -26.478 1.00 67.44 95 ARG A O 1
ATOM 715 N N . LEU A 1 96 ? 20.410 2.193 -25.407 1.00 70.75 96 LEU A N 1
ATOM 716 C CA . LEU A 1 96 ? 21.357 2.293 -24.296 1.00 70.75 96 LEU A CA 1
ATOM 717 C C . LEU A 1 96 ? 22.103 0.976 -24.107 1.00 70.75 96 LEU A C 1
ATOM 719 O O . LEU A 1 96 ? 21.508 -0.088 -23.931 1.00 70.75 96 LEU A O 1
ATOM 723 N N . SER A 1 97 ? 23.426 1.064 -24.093 1.00 82.62 97 SER A N 1
ATOM 724 C CA . SER A 1 97 ? 24.295 -0.032 -23.691 1.00 82.62 97 SER A CA 1
ATOM 725 C C . SER A 1 97 ? 24.037 -0.427 -22.225 1.00 82.62 97 SER A C 1
ATOM 727 O O . SER A 1 97 ? 23.641 0.408 -21.403 1.00 82.62 97 SER A O 1
ATOM 729 N N . PRO A 1 98 ? 24.330 -1.678 -21.823 1.00 83.81 98 PRO A N 1
ATOM 730 C CA . PRO A 1 98 ? 24.210 -2.105 -20.424 1.00 83.81 98 PRO A CA 1
ATOM 731 C C . PRO A 1 98 ? 25.015 -1.246 -19.430 1.00 83.81 98 PRO A C 1
ATOM 733 O O . PRO A 1 98 ? 24.678 -1.163 -18.248 1.00 83.81 98 PRO A O 1
ATOM 736 N N . SER A 1 99 ? 26.104 -0.614 -19.881 1.00 85.38 99 SER A N 1
ATOM 737 C CA . SER A 1 99 ? 26.871 0.370 -19.106 1.00 85.38 99 SER A CA 1
ATOM 738 C C . SER A 1 99 ? 26.106 1.673 -18.890 1.00 85.38 99 SER A C 1
ATOM 740 O O . SER A 1 99 ? 26.065 2.156 -17.762 1.00 85.38 99 SER A O 1
ATOM 742 N N . GLU A 1 100 ? 25.467 2.208 -19.930 1.00 86.69 100 GLU A N 1
ATOM 743 C CA . GLU A 1 100 ? 24.673 3.439 -19.838 1.00 86.69 100 GLU A CA 1
ATOM 744 C C . GLU A 1 100 ? 23.418 3.227 -18.986 1.00 86.69 100 GLU A C 1
ATOM 746 O O . GLU A 1 100 ? 23.075 4.092 -18.186 1.00 86.69 100 GLU A O 1
ATOM 751 N N . LEU A 1 101 ? 22.777 2.054 -19.066 1.00 88.19 101 LEU A N 1
ATOM 752 C CA . LEU A 1 101 ? 21.660 1.700 -18.180 1.00 88.19 101 LEU A CA 1
ATOM 753 C C . LEU A 1 101 ? 22.080 1.690 -16.707 1.00 88.19 101 LEU A C 1
ATOM 755 O O . LEU A 1 101 ? 21.404 2.290 -15.872 1.00 88.19 101 LEU A O 1
ATOM 759 N N . ARG A 1 102 ? 23.220 1.063 -16.385 1.00 88.69 102 ARG A N 1
ATOM 760 C CA . ARG A 1 102 ? 23.761 1.081 -15.016 1.00 88.69 102 ARG A CA 1
ATOM 761 C C . ARG A 1 102 ? 24.113 2.492 -14.559 1.00 88.69 102 ARG A C 1
ATOM 763 O O . ARG A 1 102 ? 23.848 2.832 -13.410 1.00 88.69 102 ARG A O 1
ATOM 770 N N . GLN A 1 103 ? 24.680 3.316 -15.440 1.00 91.38 103 GLN A N 1
ATOM 771 C CA . GLN A 1 103 ? 24.978 4.710 -15.124 1.00 91.38 103 GLN A CA 1
ATOM 772 C C . GLN A 1 103 ? 23.696 5.494 -14.811 1.00 91.38 103 GLN A C 1
ATOM 774 O O . GLN A 1 103 ? 23.626 6.148 -13.775 1.00 91.38 103 GLN A O 1
ATOM 779 N N . ARG A 1 104 ? 22.646 5.358 -15.630 1.00 89.25 104 ARG A N 1
ATOM 780 C CA . ARG A 1 104 ? 21.344 5.994 -15.374 1.00 89.25 104 ARG A CA 1
ATOM 781 C C . ARG A 1 104 ? 20.707 5.514 -14.074 1.00 89.25 104 ARG A C 1
ATOM 783 O O . ARG A 1 104 ? 20.169 6.327 -13.335 1.00 89.25 104 ARG A O 1
ATOM 790 N N . GLN A 1 105 ? 20.796 4.222 -13.758 1.00 89.31 105 GLN A N 1
ATOM 791 C CA . GLN A 1 105 ? 20.321 3.693 -12.475 1.00 89.31 105 GLN A CA 1
ATOM 792 C C . GLN A 1 105 ? 21.057 4.321 -11.282 1.00 89.31 105 GLN A C 1
ATOM 794 O O . GLN A 1 105 ? 20.423 4.633 -10.276 1.00 89.31 105 GLN A O 1
ATOM 799 N N . LEU A 1 106 ? 22.373 4.535 -11.387 1.00 92.56 106 LEU A N 1
ATOM 800 C CA . LEU A 1 106 ? 23.155 5.214 -10.349 1.00 92.56 106 LEU A CA 1
ATOM 801 C C . LEU A 1 106 ? 22.783 6.695 -10.223 1.00 92.56 106 LEU A C 1
ATOM 803 O O . LEU A 1 106 ? 22.599 7.165 -9.105 1.00 92.56 106 LEU A O 1
ATOM 807 N N . GLU A 1 107 ? 22.619 7.405 -11.341 1.00 91.56 107 GLU A N 1
ATOM 808 C CA . GLU A 1 107 ? 22.181 8.808 -11.355 1.00 91.56 107 GLU A CA 1
ATOM 809 C C . GLU A 1 107 ? 20.792 8.963 -10.720 1.00 91.56 107 GLU A C 1
ATOM 811 O O . GLU A 1 107 ? 20.593 9.823 -9.864 1.00 91.56 107 GLU A O 1
ATOM 816 N N . ILE A 1 108 ? 19.841 8.089 -11.071 1.00 89.44 108 ILE A N 1
ATOM 817 C CA . ILE A 1 108 ? 18.507 8.063 -10.456 1.00 89.44 108 ILE A CA 1
ATOM 818 C C . ILE A 1 108 ? 18.634 7.803 -8.955 1.00 89.44 108 ILE A C 1
ATOM 820 O O . ILE A 1 108 ? 18.040 8.530 -8.165 1.00 89.44 108 ILE A O 1
ATOM 824 N N . LYS A 1 109 ? 19.445 6.822 -8.545 1.00 86.38 109 LYS A N 1
ATOM 825 C CA . LYS A 1 109 ? 19.663 6.517 -7.127 1.00 86.38 109 LYS A CA 1
ATOM 826 C C . LYS A 1 109 ? 20.250 7.709 -6.358 1.00 86.38 109 LYS A C 1
ATOM 828 O O . LYS A 1 109 ? 19.781 8.000 -5.261 1.00 86.38 109 LYS A O 1
ATOM 833 N N . GLU A 1 110 ? 21.220 8.424 -6.928 1.00 89.50 110 GLU A N 1
ATOM 834 C CA . GLU A 1 110 ? 21.795 9.633 -6.320 1.00 89.50 110 GLU A CA 1
ATOM 835 C C . GLU A 1 110 ? 20.749 10.754 -6.203 1.00 89.50 110 GLU A C 1
ATOM 837 O O . GLU A 1 110 ? 20.656 11.426 -5.175 1.00 89.50 110 GLU A O 1
ATOM 842 N N . LEU A 1 111 ? 19.919 10.945 -7.234 1.00 88.00 111 LEU A N 1
ATOM 843 C CA . LEU A 1 111 ? 18.827 11.918 -7.197 1.00 88.00 111 LEU A CA 1
ATOM 844 C C . LEU A 1 111 ? 17.783 11.565 -6.132 1.00 88.00 111 LEU A C 1
ATOM 846 O O . LEU A 1 111 ? 17.344 12.456 -5.405 1.00 88.00 111 LEU A O 1
ATOM 850 N N . MET A 1 112 ? 17.424 10.286 -6.000 1.00 82.56 112 MET A N 1
ATOM 851 C CA . MET A 1 112 ? 16.517 9.805 -4.953 1.00 82.56 112 MET A CA 1
ATOM 852 C C . MET A 1 112 ? 17.069 10.095 -3.553 1.00 82.56 112 MET A C 1
ATOM 854 O O . MET A 1 112 ? 16.331 10.579 -2.695 1.00 82.56 112 MET A O 1
ATOM 858 N N . GLU A 1 113 ? 18.367 9.862 -3.337 1.00 85.62 113 GLU A N 1
ATOM 859 C CA . GLU A 1 113 ? 19.041 10.145 -2.066 1.00 85.62 113 GLU A CA 1
ATOM 860 C C . GLU A 1 113 ? 19.062 11.650 -1.759 1.00 85.62 113 GLU A C 1
ATOM 862 O O . GLU A 1 113 ? 18.705 12.072 -0.657 1.00 85.62 113 GLU A O 1
ATOM 867 N N . LYS A 1 114 ? 19.400 12.484 -2.751 1.00 86.81 114 LYS A N 1
ATOM 868 C CA . LYS A 1 114 ? 19.428 13.950 -2.605 1.00 86.81 114 LYS A CA 1
ATOM 869 C C . LYS A 1 114 ? 18.050 14.533 -2.321 1.00 86.81 114 LYS A C 1
ATOM 871 O O . LYS A 1 114 ? 17.944 15.479 -1.541 1.00 86.81 114 LYS A O 1
ATOM 876 N N . LEU A 1 115 ? 17.009 13.976 -2.935 1.00 84.12 115 LEU A N 1
ATOM 877 C CA . LEU A 1 115 ? 15.630 14.415 -2.741 1.00 84.12 115 LEU A CA 1
ATOM 878 C C . LEU A 1 115 ? 14.982 13.802 -1.486 1.00 84.12 115 LEU A C 1
ATOM 880 O O . LEU A 1 115 ? 13.878 14.204 -1.130 1.00 84.12 115 LEU A O 1
ATOM 884 N N . LYS A 1 116 ? 15.665 12.874 -0.793 1.00 84.12 116 LYS A N 1
ATOM 885 C CA . LYS A 1 116 ? 15.133 12.113 0.352 1.00 84.12 116 LYS A CA 1
ATOM 886 C C . LYS A 1 116 ? 13.749 11.527 0.061 1.00 84.12 116 LYS A C 1
ATOM 888 O O . LYS A 1 116 ? 12.854 11.611 0.902 1.00 84.12 116 LYS A O 1
ATOM 893 N N . MET A 1 117 ? 13.559 10.982 -1.141 1.00 86.19 117 MET A N 1
ATOM 894 C CA . MET A 1 117 ? 12.273 10.376 -1.473 1.00 86.19 117 MET A CA 1
ATOM 895 C C . MET A 1 117 ? 12.048 9.147 -0.588 1.00 86.19 117 MET A C 1
ATOM 897 O O . MET A 1 117 ? 12.942 8.298 -0.514 1.00 86.19 117 MET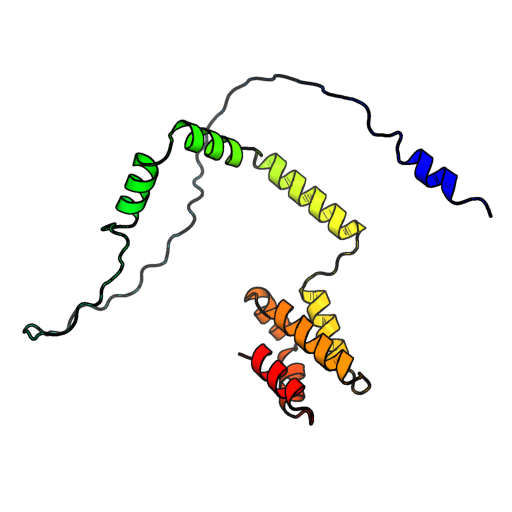 A O 1
ATOM 901 N N . PRO A 1 118 ? 10.898 9.058 0.100 1.00 89.88 118 PRO A N 1
ATOM 902 C CA . PRO A 1 118 ? 10.598 7.907 0.928 1.00 89.88 118 PRO A CA 1
ATOM 903 C C . PRO A 1 118 ? 10.414 6.667 0.051 1.00 89.88 118 PRO A C 1
ATOM 905 O O . PRO A 1 118 ? 9.891 6.756 -1.060 1.00 89.88 118 PRO A O 1
ATOM 908 N N . SER A 1 119 ? 10.851 5.514 0.549 1.00 92.12 119 SER A N 1
ATOM 909 C CA . SER A 1 119 ? 10.507 4.233 -0.068 1.00 92.12 119 SER A CA 1
ATOM 910 C C . SER A 1 119 ? 9.066 3.842 0.253 1.00 92.12 119 SER A C 1
ATOM 912 O O . SER A 1 119 ? 8.508 4.286 1.258 1.00 92.12 119 SER A O 1
ATOM 914 N N . ASP A 1 120 ? 8.493 2.935 -0.535 1.00 95.38 120 ASP A N 1
ATOM 915 C CA . ASP A 1 120 ? 7.160 2.382 -0.273 1.00 95.38 120 ASP A CA 1
ATOM 916 C C . ASP A 1 120 ? 7.050 1.803 1.143 1.00 95.38 120 ASP A C 1
ATOM 918 O O . ASP A 1 120 ? 6.085 2.073 1.847 1.00 95.38 120 ASP A O 1
ATOM 922 N N . ALA A 1 121 ? 8.080 1.097 1.624 1.00 95.12 121 ALA A N 1
ATOM 923 C CA . ALA A 1 121 ? 8.118 0.587 2.996 1.00 95.12 121 ALA A CA 1
ATOM 924 C C . ALA A 1 121 ? 8.064 1.701 4.057 1.00 95.12 121 ALA A C 1
ATOM 926 O O . ALA A 1 121 ? 7.428 1.534 5.096 1.00 95.12 121 ALA A O 1
ATOM 927 N N . GLN A 1 122 ? 8.706 2.847 3.801 1.00 95.81 122 GLN A N 1
ATOM 928 C CA . GLN A 1 122 ? 8.625 4.007 4.692 1.00 95.81 122 GLN A CA 1
ATOM 929 C C . GLN A 1 122 ? 7.242 4.657 4.641 1.00 95.81 122 GLN A C 1
ATOM 931 O O . GLN A 1 122 ? 6.719 5.027 5.687 1.00 95.81 122 GLN A O 1
ATOM 936 N N . LEU A 1 123 ? 6.632 4.760 3.457 1.00 97.25 123 LEU A N 1
ATOM 937 C CA . LEU A 1 123 ? 5.263 5.257 3.306 1.00 97.25 123 LEU A CA 1
ATOM 938 C C . LEU A 1 123 ? 4.254 4.342 4.013 1.00 97.25 123 LEU A C 1
ATOM 940 O O . LEU A 1 123 ? 3.393 4.832 4.740 1.00 97.25 123 LEU A O 1
ATOM 944 N N . MET A 1 124 ? 4.412 3.020 3.886 1.00 97.81 124 MET A N 1
ATOM 945 C CA . MET A 1 124 ? 3.593 2.044 4.606 1.00 97.81 124 MET A CA 1
ATOM 946 C C . MET A 1 124 ? 3.740 2.214 6.116 1.00 97.81 124 MET A C 1
ATOM 948 O O . MET A 1 124 ? 2.737 2.233 6.822 1.00 97.81 124 MET A O 1
ATOM 952 N N . GLN A 1 125 ? 4.967 2.380 6.619 1.00 97.69 125 GLN A N 1
ATOM 953 C CA . GLN A 1 125 ? 5.189 2.605 8.047 1.00 97.69 125 GLN A CA 1
ATOM 954 C C . GLN A 1 125 ? 4.492 3.880 8.538 1.00 97.69 125 GLN A C 1
ATOM 956 O O . GLN A 1 125 ? 3.847 3.837 9.579 1.00 97.69 125 GLN A O 1
ATOM 961 N N . ILE A 1 126 ? 4.560 4.980 7.780 1.00 96.88 126 ILE A N 1
ATOM 962 C CA . ILE A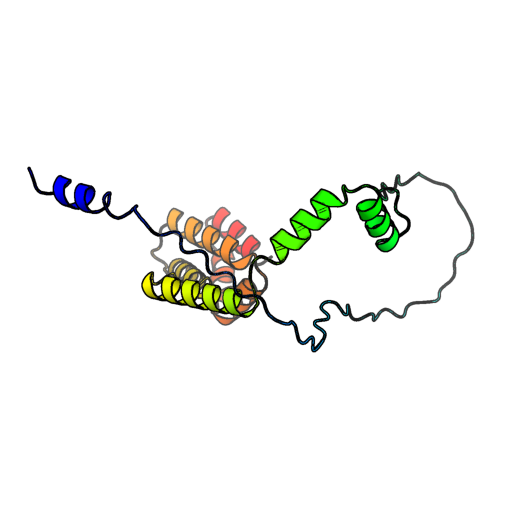 1 126 ? 3.875 6.237 8.126 1.00 96.88 126 ILE A CA 1
ATOM 963 C C . ILE A 1 126 ? 2.359 6.019 8.213 1.00 96.88 126 ILE A C 1
ATOM 965 O O . ILE A 1 126 ? 1.752 6.381 9.218 1.00 96.88 126 ILE A O 1
ATOM 969 N N . ALA A 1 127 ? 1.758 5.363 7.216 1.00 97.62 127 ALA A N 1
ATOM 970 C CA . ALA A 1 127 ? 0.327 5.062 7.235 1.00 97.62 127 ALA A CA 1
ATOM 971 C C . ALA A 1 127 ? -0.056 4.168 8.432 1.00 97.62 127 ALA A C 1
ATOM 973 O O . ALA A 1 127 ? -1.063 4.404 9.096 1.00 97.62 127 ALA A O 1
ATOM 974 N N . LEU A 1 128 ? 0.758 3.159 8.760 1.00 97.75 128 LEU A N 1
ATOM 975 C CA . LEU A 1 128 ? 0.528 2.278 9.912 1.00 97.75 128 LEU A CA 1
ATOM 976 C C . LEU A 1 128 ? 0.677 3.000 11.260 1.00 97.75 128 LEU A C 1
ATOM 978 O O . LEU A 1 128 ? -0.076 2.711 12.201 1.00 97.75 128 LEU A O 1
ATOM 982 N N . ASP A 1 129 ? 1.625 3.929 11.361 1.00 97.38 129 ASP A N 1
ATOM 983 C CA . ASP A 1 129 ? 1.837 4.760 12.546 1.00 97.38 129 ASP A CA 1
ATOM 984 C C . ASP A 1 129 ? 0.645 5.703 12.762 1.00 97.38 129 ASP A C 1
ATOM 986 O O . ASP A 1 129 ? 0.135 5.805 13.883 1.00 97.38 129 ASP A O 1
ATOM 990 N N . ASP A 1 130 ? 0.130 6.304 11.685 1.00 96.94 130 ASP A N 1
ATOM 991 C CA . ASP A 1 130 ? -1.090 7.112 11.706 1.00 96.94 130 ASP A CA 1
ATOM 992 C C . ASP A 1 130 ? -2.290 6.282 12.187 1.00 96.94 130 ASP A C 1
ATOM 994 O O . ASP A 1 130 ? -2.981 6.674 13.130 1.00 96.94 130 ASP A O 1
ATOM 998 N N . LEU A 1 131 ? -2.507 5.083 11.634 1.00 96.75 131 LEU A N 1
ATOM 999 C CA . LEU A 1 131 ? -3.603 4.196 12.060 1.00 96.75 131 LEU A CA 1
ATOM 1000 C C . LEU A 1 131 ? -3.472 3.733 13.517 1.00 96.75 131 LEU A C 1
ATOM 1002 O O . LEU A 1 131 ? -4.476 3.476 14.192 1.00 96.75 131 LEU A O 1
ATOM 1006 N N . SER A 1 132 ? -2.243 3.661 14.025 1.00 95.44 132 SER A N 1
ATOM 1007 C CA . SER A 1 132 ? -1.955 3.334 15.422 1.00 95.44 132 SER A CA 1
ATOM 1008 C C . SER A 1 132 ? -2.172 4.501 16.385 1.00 95.44 132 SER A C 1
ATOM 1010 O O . SER A 1 132 ? -2.266 4.283 17.596 1.00 95.44 132 SER A O 1
ATOM 1012 N N . ASN A 1 133 ? -2.317 5.723 15.875 1.00 95.19 133 ASN A N 1
ATOM 1013 C CA . ASN A 1 133 ? -2.644 6.893 16.670 1.00 95.19 133 ASN A CA 1
ATOM 1014 C C . ASN A 1 133 ? -4.151 6.945 16.973 1.00 95.19 133 ASN A C 1
ATOM 1016 O O . ASN A 1 133 ? -4.985 7.198 16.103 1.00 95.19 133 ASN A O 1
ATOM 1020 N N . SER A 1 134 ? -4.518 6.759 18.243 1.00 89.62 134 SER A N 1
ATOM 1021 C CA . SER A 1 134 ? -5.916 6.811 18.694 1.00 89.62 134 SER A CA 1
ATOM 1022 C C . SER A 1 134 ? -6.563 8.192 18.555 1.00 89.62 134 SER A C 1
ATOM 1024 O O . SER A 1 134 ? -7.785 8.293 18.565 1.00 89.62 134 SER A O 1
ATOM 1026 N N . SER A 1 135 ? -5.758 9.253 18.463 1.00 93.69 135 SER A N 1
ATOM 1027 C CA . SER A 1 135 ? -6.227 10.639 18.348 1.00 93.69 135 SER A CA 1
ATOM 1028 C C . SER A 1 135 ? -6.368 11.103 16.895 1.00 93.69 135 SER A C 1
ATOM 1030 O O . SER A 1 135 ? -6.653 12.278 16.665 1.00 93.69 135 SER A O 1
ATOM 1032 N N . LEU A 1 136 ? -6.129 10.219 15.919 1.00 95.19 136 LEU A N 1
ATOM 1033 C CA . LEU A 1 136 ? -6.263 10.537 14.500 1.00 95.19 136 LEU A CA 1
ATOM 1034 C C . LEU A 1 136 ? -7.727 10.846 14.153 1.00 95.19 136 LEU A C 1
ATOM 1036 O O . LEU A 1 136 ? -8.637 10.149 14.611 1.00 95.19 136 LEU A O 1
ATOM 1040 N N . SER A 1 137 ? -7.949 11.883 13.342 1.00 97.38 137 SER A N 1
ATOM 1041 C CA . SER A 1 137 ? -9.286 12.227 12.854 1.00 97.38 137 SER A CA 1
ATOM 1042 C C . SER A 1 137 ? -9.852 11.120 11.955 1.00 97.38 137 SER A C 1
ATOM 1044 O O . SER A 1 137 ? -9.110 10.287 11.430 1.00 97.38 137 SER A O 1
ATOM 1046 N N . LEU A 1 138 ? -11.175 11.103 11.775 1.00 97.31 138 LEU A N 1
ATOM 1047 C CA . LEU A 1 138 ? -11.839 10.117 10.922 1.00 97.31 138 LEU A CA 1
ATOM 1048 C C . LEU A 1 138 ? -11.396 10.285 9.457 1.00 97.31 138 LEU A C 1
ATOM 1050 O O . LEU A 1 138 ? -10.948 9.314 8.850 1.00 97.31 138 LEU A O 1
ATOM 1054 N N . GLU A 1 139 ? -11.424 11.508 8.915 1.00 97.44 139 GLU A N 1
ATOM 1055 C CA . GLU A 1 139 ? -10.955 11.773 7.549 1.00 97.44 139 GLU A CA 1
ATOM 1056 C C . GLU A 1 139 ? -9.489 11.371 7.334 1.00 97.44 139 GLU A C 1
ATOM 1058 O O . GLU A 1 139 ? -9.158 10.762 6.315 1.00 97.44 139 GLU A O 1
ATOM 1063 N N . ASP A 1 140 ? -8.602 11.678 8.285 1.00 97.81 140 ASP A N 1
ATOM 1064 C CA . ASP A 1 140 ? -7.189 11.309 8.157 1.00 97.81 140 ASP A CA 1
ATOM 1065 C C . ASP A 1 140 ? -6.991 9.790 8.261 1.00 97.81 140 ASP A C 1
ATOM 1067 O O . ASP A 1 140 ? -6.138 9.237 7.568 1.00 97.81 140 ASP A O 1
ATOM 1071 N N . ARG A 1 141 ? -7.814 9.094 9.058 1.00 97.94 141 ARG A N 1
ATOM 1072 C CA . ARG A 1 141 ? -7.824 7.625 9.134 1.00 97.94 141 ARG A CA 1
ATOM 1073 C C . ARG A 1 141 ? -8.251 6.996 7.811 1.00 97.94 141 ARG A C 1
ATOM 1075 O O . ARG A 1 141 ? -7.605 6.057 7.352 1.00 97.94 141 ARG A O 1
ATOM 1082 N N . HIS A 1 142 ? -9.298 7.519 7.168 1.00 98.06 142 HIS A N 1
ATOM 1083 C CA . HIS A 1 142 ? -9.696 7.073 5.827 1.00 98.06 142 HIS A CA 1
ATOM 1084 C C . HIS A 1 142 ? -8.587 7.305 4.805 1.00 98.06 142 HIS A C 1
ATOM 1086 O O . HIS A 1 142 ? -8.303 6.400 4.022 1.00 98.06 142 HIS A O 1
ATOM 1092 N N . ARG A 1 143 ? -7.932 8.472 4.842 1.00 98.06 143 ARG A N 1
ATOM 1093 C CA . ARG A 1 143 ? -6.801 8.767 3.957 1.00 98.06 143 ARG A CA 1
ATOM 1094 C C . ARG A 1 143 ? -5.662 7.765 4.158 1.00 98.06 143 ARG A C 1
ATOM 1096 O O . ARG A 1 143 ? -5.217 7.178 3.179 1.00 98.06 143 ARG A O 1
ATOM 1103 N N . ALA A 1 144 ? -5.257 7.504 5.401 1.00 98.25 144 ALA A N 1
ATOM 1104 C CA . ALA A 1 144 ? -4.201 6.537 5.702 1.00 98.25 144 ALA A CA 1
ATOM 1105 C C . ALA A 1 144 ? -4.551 5.115 5.217 1.00 98.25 144 ALA A C 1
ATOM 1107 O O . ALA A 1 144 ? -3.699 4.427 4.659 1.00 98.25 144 ALA A O 1
ATOM 1108 N N . LEU A 1 145 ? -5.812 4.681 5.357 1.00 98.38 145 LEU A N 1
ATOM 1109 C CA . LEU A 1 145 ? -6.270 3.390 4.823 1.00 98.38 145 LEU A CA 1
ATOM 1110 C C . LEU A 1 145 ? -6.237 3.346 3.290 1.00 98.38 145 LEU A C 1
ATOM 1112 O O . LEU A 1 145 ? -5.850 2.331 2.720 1.00 98.38 145 LEU A O 1
ATOM 1116 N N . GLN A 1 146 ? -6.633 4.423 2.611 1.00 98.19 146 GLN A N 1
ATOM 1117 C CA . GLN A 1 146 ? -6.594 4.500 1.147 1.00 98.19 146 GLN A CA 1
ATOM 1118 C C . GLN A 1 146 ? -5.162 4.514 0.608 1.00 98.19 146 GLN A C 1
ATOM 1120 O O . GLN A 1 146 ? -4.869 3.832 -0.372 1.00 98.19 146 GLN A O 1
ATOM 1125 N N . GLU A 1 147 ? -4.270 5.263 1.253 1.00 97.81 147 GLU A N 1
ATOM 1126 C CA . GLU A 1 147 ? -2.846 5.283 0.918 1.00 97.81 147 GLU A CA 1
ATOM 1127 C C . GLU A 1 147 ? -2.230 3.896 1.110 1.00 97.81 147 GLU A C 1
ATOM 1129 O O . GLU A 1 147 ? -1.570 3.386 0.205 1.00 97.81 147 GLU A O 1
ATOM 1134 N N . LEU A 1 148 ? -2.510 3.246 2.245 1.00 98.19 148 LEU A N 1
ATOM 1135 C CA . LEU A 1 148 ? -2.021 1.898 2.506 1.00 98.19 148 LEU A CA 1
ATOM 1136 C C . LEU A 1 148 ? -2.562 0.885 1.492 1.00 98.19 148 LEU A C 1
ATOM 1138 O O . LEU A 1 148 ? -1.787 0.065 1.017 1.00 98.19 148 LEU A O 1
ATOM 1142 N N . LEU A 1 149 ? -3.844 0.967 1.117 1.00 97.94 149 LEU A N 1
ATOM 1143 C CA . LEU A 1 149 ? -4.451 0.094 0.105 1.00 97.94 149 LEU A CA 1
ATOM 1144 C C . LEU A 1 149 ? -3.698 0.146 -1.230 1.00 97.94 149 LEU A C 1
ATOM 1146 O O . LEU A 1 149 ? -3.445 -0.895 -1.826 1.00 97.94 149 LEU A O 1
ATOM 1150 N N . ILE A 1 150 ? -3.305 1.342 -1.675 1.00 97.62 150 ILE A N 1
ATOM 1151 C CA . ILE A 1 150 ? -2.516 1.512 -2.904 1.00 97.62 150 ILE A CA 1
ATOM 1152 C C . ILE A 1 150 ? -1.110 0.931 -2.722 1.00 97.62 150 ILE A C 1
ATOM 1154 O O . ILE A 1 150 ? -0.602 0.234 -3.597 1.00 97.62 150 ILE A O 1
ATOM 1158 N N . LEU A 1 151 ? -0.473 1.197 -1.578 1.00 97.88 151 LEU A N 1
ATOM 1159 C CA . LEU A 1 151 ? 0.894 0.744 -1.314 1.00 97.88 151 LEU A CA 1
ATOM 1160 C C . LEU A 1 151 ? 1.019 -0.780 -1.269 1.00 97.88 151 LEU A C 1
ATOM 1162 O O . LEU A 1 151 ? 2.085 -1.288 -1.605 1.00 97.88 151 LEU A O 1
ATOM 1166 N N . VAL A 1 152 ? -0.035 -1.496 -0.871 1.00 97.75 152 VAL A N 1
ATOM 1167 C CA . VAL A 1 152 ? -0.021 -2.961 -0.723 1.00 97.75 152 VAL A CA 1
ATOM 1168 C C . VAL A 1 152 ? -0.546 -3.710 -1.947 1.00 97.75 152 VAL A C 1
ATOM 1170 O O . VAL A 1 152 ? -0.547 -4.936 -1.938 1.00 97.75 152 VAL A O 1
ATOM 1173 N N . GLU A 1 153 ? -0.963 -3.007 -3.005 1.00 96.56 153 GLU A N 1
ATOM 1174 C CA . GLU A 1 153 ? -1.375 -3.638 -4.265 1.00 96.56 153 GLU A CA 1
ATOM 1175 C C . GLU A 1 153 ? -0.253 -4.517 -4.873 1.00 96.56 153 GLU A C 1
ATOM 1177 O O . GLU A 1 153 ? -0.536 -5.632 -5.322 1.00 96.56 153 GLU A O 1
ATOM 1182 N N . PRO A 1 154 ? 1.037 -4.114 -4.847 1.00 96.94 154 PRO A N 1
ATOM 1183 C CA . PRO A 1 154 ? 2.138 -4.996 -5.225 1.00 96.94 154 PRO A CA 1
ATOM 1184 C C . PRO A 1 154 ? 2.391 -6.098 -4.182 1.00 96.94 154 PRO A C 1
ATOM 1186 O O . PRO A 1 154 ? 2.562 -5.828 -2.993 1.00 96.94 154 PRO A O 1
ATOM 1189 N N . ILE A 1 155 ? 2.548 -7.343 -4.648 1.00 96.19 155 ILE A N 1
ATOM 1190 C CA . ILE A 1 155 ? 2.766 -8.533 -3.797 1.00 96.19 155 ILE A CA 1
ATOM 1191 C C . ILE A 1 155 ? 3.984 -8.376 -2.869 1.00 96.19 155 ILE A C 1
ATOM 1193 O O . ILE A 1 155 ? 3.942 -8.782 -1.706 1.00 96.19 155 ILE A O 1
ATOM 1197 N N . ASP A 1 156 ? 5.074 -7.779 -3.357 1.00 97.12 156 ASP A N 1
ATOM 1198 C CA . ASP A 1 156 ? 6.278 -7.556 -2.550 1.00 97.12 156 ASP A CA 1
ATOM 1199 C C . ASP A 1 156 ? 6.015 -6.583 -1.391 1.00 97.12 156 ASP A C 1
ATOM 1201 O O . ASP A 1 156 ? 6.413 -6.853 -0.255 1.00 97.12 156 ASP A O 1
ATOM 1205 N N . ASN A 1 157 ? 5.259 -5.510 -1.641 1.00 97.50 157 ASN A N 1
ATOM 1206 C CA . ASN A 1 157 ? 4.890 -4.544 -0.610 1.00 97.50 157 ASN A CA 1
ATOM 1207 C C . ASN A 1 157 ? 3.919 -5.158 0.410 1.00 97.50 157 ASN A C 1
ATOM 1209 O O . ASN A 1 157 ? 4.091 -4.952 1.610 1.00 97.50 157 ASN A O 1
ATOM 1213 N N . ALA A 1 158 ? 2.955 -5.977 -0.025 1.00 96.88 158 ALA A N 1
ATOM 1214 C CA . ALA A 1 158 ? 2.075 -6.714 0.885 1.00 96.88 158 ALA A CA 1
ATOM 1215 C C . ALA A 1 158 ? 2.863 -7.653 1.823 1.00 96.88 158 ALA A C 1
ATOM 1217 O O . ALA A 1 158 ? 2.608 -7.708 3.033 1.00 96.88 158 ALA A O 1
ATOM 1218 N N . ASN A 1 159 ? 3.878 -8.348 1.294 1.00 96.12 159 ASN A N 1
ATOM 1219 C CA . ASN A 1 159 ? 4.785 -9.171 2.096 1.00 96.12 159 ASN A CA 1
ATOM 1220 C C . ASN A 1 159 ? 5.586 -8.332 3.100 1.00 96.12 159 ASN A C 1
ATOM 1222 O O . ASN A 1 159 ? 5.802 -8.762 4.237 1.00 96.12 159 ASN A O 1
ATOM 1226 N N . ASP A 1 160 ? 6.031 -7.141 2.704 1.00 96.56 160 ASP A N 1
ATOM 1227 C CA . ASP A 1 160 ? 6.760 -6.235 3.586 1.00 96.56 160 ASP A CA 1
ATOM 1228 C C . ASP A 1 160 ? 5.860 -5.636 4.673 1.00 96.56 160 ASP A C 1
ATOM 1230 O O . ASP A 1 160 ? 6.256 -5.645 5.839 1.00 96.56 160 ASP A O 1
ATOM 1234 N N . MET A 1 161 ? 4.619 -5.250 4.364 1.00 96.62 161 MET A N 1
ATOM 1235 C CA . MET A 1 161 ? 3.625 -4.825 5.360 1.00 96.62 161 MET A CA 1
ATOM 1236 C C . MET A 1 161 ? 3.443 -5.880 6.464 1.00 96.62 161 MET A C 1
ATOM 1238 O O . MET A 1 161 ? 3.359 -5.537 7.648 1.00 96.62 161 MET A O 1
ATOM 1242 N N . CYS A 1 162 ? 3.426 -7.169 6.107 1.00 93.88 162 CYS A N 1
ATOM 1243 C CA . CYS A 1 162 ? 3.344 -8.255 7.085 1.00 93.88 162 CYS A CA 1
ATOM 1244 C C . CYS A 1 162 ? 4.555 -8.265 8.034 1.00 93.88 162 CYS A C 1
ATOM 1246 O O . CYS A 1 162 ? 4.390 -8.433 9.244 1.00 93.88 162 CYS A O 1
ATOM 1248 N N . LYS A 1 163 ? 5.767 -8.033 7.512 1.00 95.56 163 LYS A N 1
ATOM 1249 C CA . LYS A 1 163 ? 7.010 -7.952 8.306 1.00 95.56 163 LYS A CA 1
ATOM 1250 C C . LYS A 1 163 ? 7.063 -6.700 9.183 1.00 95.56 163 LYS A C 1
ATOM 1252 O O . LYS A 1 163 ? 7.641 -6.755 10.265 1.00 95.56 163 LYS A O 1
ATOM 1257 N N . LEU A 1 164 ? 6.439 -5.604 8.746 1.00 95.19 164 LEU A N 1
ATOM 1258 C CA . LEU A 1 164 ? 6.272 -4.370 9.525 1.00 95.19 164 LEU A CA 1
ATOM 1259 C C . LEU A 1 164 ? 5.239 -4.517 10.661 1.00 95.19 164 LEU A C 1
ATOM 1261 O O . LEU A 1 164 ? 5.032 -3.585 11.432 1.00 95.19 164 LEU A O 1
ATOM 1265 N N . GLY A 1 165 ? 4.579 -5.675 10.789 1.00 94.75 165 GLY A N 1
ATOM 1266 C CA . GLY A 1 165 ? 3.530 -5.897 11.787 1.00 94.75 165 GLY A CA 1
ATOM 1267 C C . GLY A 1 165 ? 2.195 -5.234 11.432 1.00 94.75 165 GLY A C 1
ATOM 1268 O O . GLY A 1 165 ? 1.297 -5.180 12.276 1.00 94.75 165 GLY A O 1
ATOM 1269 N N . GLY A 1 166 ? 2.035 -4.770 10.186 1.00 96.44 166 GLY A N 1
ATOM 1270 C CA . GLY A 1 166 ? 0.854 -4.037 9.731 1.00 96.44 166 GLY A CA 1
ATOM 1271 C C . GLY A 1 166 ? -0.443 -4.838 9.837 1.00 96.44 166 GLY A C 1
ATOM 1272 O O . GLY A 1 166 ? -1.475 -4.278 10.189 1.00 96.44 166 GLY A O 1
ATOM 1273 N N . LEU A 1 167 ? -0.389 -6.165 9.666 1.00 96.56 167 LEU A N 1
ATOM 1274 C CA . LEU A 1 167 ? -1.558 -7.045 9.811 1.00 96.56 167 LEU A CA 1
ATOM 1275 C C . LEU A 1 167 ? -2.297 -6.840 11.140 1.00 96.56 167 LEU A C 1
ATOM 1277 O O . LEU A 1 167 ? -3.522 -6.763 11.158 1.00 96.56 167 LEU A O 1
ATOM 1281 N N . GLY A 1 168 ? -1.569 -6.716 12.254 1.00 96.88 168 GLY A N 1
ATOM 1282 C CA . GLY A 1 168 ? -2.186 -6.510 13.566 1.00 96.88 168 GLY A CA 1
ATOM 1283 C C . GLY A 1 168 ? -2.898 -5.161 13.676 1.00 96.88 168 GLY A C 1
ATOM 1284 O O . GLY A 1 168 ? -3.964 -5.075 14.286 1.00 96.88 168 GLY A O 1
ATOM 1285 N N . VAL A 1 169 ? -2.336 -4.123 13.048 1.00 97.12 169 VAL A N 1
ATOM 1286 C CA . VAL A 1 169 ? -2.943 -2.788 12.975 1.00 97.12 169 VAL A CA 1
ATOM 1287 C C . VAL A 1 169 ? -4.248 -2.859 12.184 1.00 97.12 169 VAL A C 1
ATOM 1289 O O . VAL A 1 169 ? -5.278 -2.426 12.688 1.00 97.12 169 VAL A O 1
ATOM 1292 N N . ILE A 1 170 ? -4.239 -3.480 11.001 1.00 97.88 170 ILE A N 1
ATOM 1293 C CA . ILE A 1 170 ? -5.413 -3.535 10.115 1.00 97.88 170 ILE A CA 1
ATOM 1294 C C . ILE A 1 170 ? -6.522 -4.435 10.660 1.00 97.88 170 ILE A C 1
ATOM 1296 O O . ILE A 1 170 ? -7.694 -4.079 10.569 1.00 97.88 170 ILE A O 1
ATOM 1300 N N . ILE A 1 171 ? -6.181 -5.556 11.304 1.00 97.81 171 ILE A N 1
ATOM 1301 C CA . ILE A 1 171 ? -7.178 -6.417 11.958 1.00 97.81 171 ILE A CA 1
ATOM 1302 C C . ILE A 1 171 ? -7.927 -5.655 13.057 1.00 97.81 171 ILE A C 1
ATOM 1304 O O . ILE A 1 171 ? -9.131 -5.841 13.211 1.00 97.81 171 ILE A O 1
ATOM 1308 N N . ARG A 1 172 ? -7.253 -4.772 13.805 1.00 96.38 172 ARG A N 1
ATOM 1309 C CA . ARG A 1 172 ? -7.915 -3.942 14.822 1.00 96.38 172 ARG A CA 1
ATOM 1310 C C . ARG A 1 172 ? -8.919 -2.968 14.201 1.00 96.38 172 ARG A C 1
ATOM 1312 O O . ARG A 1 172 ? -9.980 -2.747 14.777 1.00 96.38 172 ARG A O 1
ATOM 1319 N N . GLU A 1 173 ? -8.614 -2.421 13.027 1.00 97.19 173 GLU A N 1
ATOM 1320 C CA . GLU A 1 173 ? -9.518 -1.508 12.316 1.00 97.19 173 GLU A CA 1
ATOM 1321 C C . GLU A 1 173 ? -10.811 -2.200 11.832 1.00 97.19 173 GLU A C 1
ATOM 1323 O O . GLU A 1 173 ? -11.826 -1.534 11.632 1.00 97.19 173 GLU A O 1
ATOM 1328 N N . LEU A 1 174 ? -10.842 -3.539 11.736 1.00 97.81 174 LEU A N 1
ATOM 1329 C CA . LEU A 1 174 ? -12.076 -4.286 11.445 1.00 97.81 174 LEU A CA 1
ATOM 1330 C C . LEU A 1 174 ? -13.143 -4.167 12.545 1.00 97.81 174 LEU A C 1
ATOM 1332 O O . LEU A 1 174 ? -14.306 -4.453 12.270 1.00 97.81 174 LEU A O 1
ATOM 1336 N N . ASP A 1 175 ? -12.782 -3.743 13.758 1.00 96.69 175 ASP A N 1
ATOM 1337 C CA . ASP A 1 175 ? -13.722 -3.500 14.865 1.00 96.69 175 ASP A CA 1
ATOM 1338 C C . ASP A 1 175 ? -14.050 -2.001 15.044 1.00 96.69 175 ASP A C 1
ATOM 1340 O O . ASP A 1 175 ? -14.652 -1.579 16.030 1.00 96.69 175 ASP A O 1
ATOM 1344 N N . HIS A 1 176 ? -13.654 -1.152 14.090 1.00 97.44 176 HIS A N 1
ATOM 1345 C CA . HIS A 1 176 ? -13.909 0.285 14.164 1.00 97.44 176 HIS A CA 1
ATOM 1346 C C . HIS A 1 176 ? -15.416 0.600 14.006 1.00 97.44 176 HIS A C 1
ATOM 1348 O O . HIS A 1 176 ? -16.091 -0.046 13.198 1.00 97.44 176 HIS A O 1
ATOM 1354 N N . PRO A 1 177 ? -15.985 1.600 14.719 1.00 96.38 177 PRO A N 1
ATOM 1355 C CA . PRO A 1 177 ? -17.415 1.931 14.636 1.00 96.38 177 PRO A CA 1
ATOM 1356 C C . PRO A 1 177 ? -17.863 2.387 13.238 1.00 96.38 177 PRO A C 1
ATOM 1358 O O . PRO A 1 177 ? -18.972 2.061 12.807 1.00 96.38 177 PRO A O 1
ATOM 1361 N N . ASP A 1 178 ? -16.996 3.091 12.510 1.00 97.56 178 ASP A N 1
ATOM 1362 C CA . ASP A 1 178 ? -17.248 3.521 11.131 1.00 97.56 178 ASP A CA 1
ATOM 1363 C C . ASP A 1 178 ? -17.234 2.342 10.143 1.00 97.56 178 ASP A C 1
ATOM 1365 O O . ASP A 1 178 ? -16.309 1.530 10.141 1.00 97.56 178 ASP A O 1
ATOM 1369 N N . SER A 1 179 ? -18.260 2.239 9.295 1.00 98.00 179 SER A N 1
ATOM 1370 C CA . SER A 1 179 ? -18.387 1.130 8.341 1.00 98.00 179 SER A CA 1
ATOM 1371 C C . SER A 1 179 ? -17.393 1.195 7.191 1.00 98.00 179 SER A C 1
ATOM 1373 O O . SER A 1 179 ? -16.982 0.141 6.702 1.00 98.00 179 SER A O 1
ATOM 1375 N N . ASP A 1 180 ? -17.015 2.396 6.757 1.00 97.50 180 ASP A N 1
ATOM 1376 C CA . ASP A 1 180 ? -16.092 2.567 5.638 1.00 97.50 180 ASP A CA 1
ATOM 1377 C C . ASP A 1 180 ? -14.660 2.221 6.052 1.00 97.50 180 ASP A C 1
ATOM 1379 O O . ASP A 1 180 ? -13.960 1.565 5.282 1.00 97.50 180 ASP A O 1
ATOM 1383 N N . VAL A 1 181 ? -14.266 2.530 7.295 1.00 98.12 181 VAL A N 1
ATOM 1384 C CA . VAL A 1 181 ? -13.020 2.022 7.893 1.00 98.12 181 VAL A CA 1
ATOM 1385 C C . VAL A 1 181 ? -12.988 0.496 7.827 1.00 98.12 181 VAL A C 1
ATOM 1387 O O . VAL A 1 181 ? -12.081 -0.062 7.216 1.00 98.12 181 VAL A O 1
ATOM 1390 N N . ARG A 1 182 ? -14.018 -0.191 8.347 1.00 98.50 182 ARG A N 1
ATOM 1391 C CA . ARG A 1 182 ? -14.068 -1.666 8.316 1.00 98.50 182 ARG A CA 1
ATOM 1392 C C . ARG A 1 182 ? -13.993 -2.222 6.894 1.00 98.50 182 ARG A C 1
ATOM 1394 O O . ARG A 1 182 ? -13.322 -3.225 6.663 1.00 98.50 182 ARG A O 1
ATOM 1401 N N . LYS A 1 183 ? -14.677 -1.580 5.941 1.00 98.31 183 LYS A N 1
ATOM 1402 C CA . LYS A 1 183 ? -14.665 -1.972 4.526 1.00 98.31 183 LYS A CA 1
ATOM 1403 C C . LYS A 1 183 ? -13.268 -1.842 3.922 1.00 98.31 183 LYS A C 1
ATOM 1405 O O . LYS A 1 183 ? -12.809 -2.790 3.295 1.00 98.31 183 LYS A O 1
ATOM 1410 N N . LEU A 1 184 ? -12.606 -0.697 4.098 1.00 98.12 184 LEU A N 1
ATOM 1411 C CA . LEU A 1 184 ? -11.255 -0.469 3.579 1.00 98.12 184 LEU A CA 1
ATOM 1412 C C . LEU A 1 184 ? -10.254 -1.437 4.212 1.00 98.12 184 LEU A C 1
ATOM 1414 O O . LEU A 1 184 ? -9.476 -2.052 3.493 1.00 98.12 184 LEU A O 1
ATOM 1418 N N . SER A 1 185 ? -10.329 -1.654 5.525 1.00 98.25 185 SER A N 1
ATOM 1419 C CA . SER A 1 185 ? -9.480 -2.621 6.225 1.00 98.25 185 SER A CA 1
ATOM 1420 C C . SER A 1 185 ? -9.679 -4.047 5.719 1.00 98.25 185 SER A C 1
ATOM 1422 O O . SER A 1 185 ? -8.702 -4.755 5.500 1.00 98.25 185 SER A O 1
ATOM 1424 N N . ALA A 1 186 ? -10.923 -4.466 5.473 1.00 98.19 186 ALA A N 1
ATOM 1425 C CA . ALA A 1 186 ? -11.200 -5.767 4.869 1.00 98.19 186 ALA A CA 1
ATOM 1426 C C . ALA A 1 186 ? -10.649 -5.871 3.440 1.00 98.19 186 ALA A C 1
ATOM 1428 O O . ALA A 1 186 ? -10.225 -6.947 3.036 1.00 98.19 186 ALA A O 1
ATOM 1429 N N . TRP A 1 187 ? -10.631 -4.762 2.695 1.00 97.94 187 TRP A N 1
ATOM 1430 C CA . TRP A 1 187 ? -10.095 -4.727 1.337 1.00 97.94 187 TRP A CA 1
ATOM 1431 C C . TRP A 1 187 ? -8.570 -4.822 1.303 1.00 97.94 187 TRP A C 1
ATOM 1433 O O . TRP A 1 187 ? -8.036 -5.512 0.455 1.00 97.94 187 TRP A O 1
ATOM 1443 N N . ILE A 1 188 ? -7.885 -4.187 2.256 1.00 97.69 188 ILE A N 1
ATOM 1444 C CA . ILE A 1 188 ? -6.424 -4.278 2.421 1.00 97.69 188 ILE A CA 1
ATOM 1445 C C . ILE A 1 188 ? -5.985 -5.712 2.766 1.00 97.69 188 ILE A C 1
ATOM 1447 O O . ILE A 1 188 ? -4.869 -6.112 2.451 1.00 97.69 188 ILE A O 1
ATOM 1451 N N . LEU A 1 189 ? -6.839 -6.480 3.451 1.00 96.25 189 LEU A N 1
ATOM 1452 C CA . LEU A 1 189 ? -6.545 -7.857 3.859 1.00 96.25 189 LEU A CA 1
ATOM 1453 C C . LEU A 1 189 ? -6.817 -8.910 2.774 1.00 96.25 189 LEU A C 1
ATOM 1455 O O . LEU A 1 189 ? -6.352 -10.040 2.934 1.00 96.25 189 LEU A O 1
ATOM 1459 N N . GLY A 1 190 ? -7.622 -8.583 1.760 1.00 93.06 190 GLY A N 1
ATOM 1460 C CA . GLY A 1 190 ? -8.037 -9.505 0.698 1.00 93.06 190 GLY A CA 1
ATOM 1461 C C . GLY A 1 190 ? -7.159 -9.389 -0.532 1.00 93.06 190 GLY A C 1
ATOM 1462 O O . GLY A 1 190 ? -6.786 -10.458 -1.061 1.00 93.06 190 GLY A O 1
#

Foldseek 3Di:
DDDPPPVVVVVPPPPDDDDDDDDDDDDDDDDDPDDDDDPPDDDDDDDDDDDDDDDDDDDPPPPPVPAPDPVSVVVVCVVPDDPVVVVVVVVVVVPDDPVRVVVVVVVVVVVCVVVVPDDLLRLLLVLLVLLVDPPRDPVVVLVSLVSNLVSCPDVVSVVSCVVVVVLVSLVVQCPPPDPVSVVSSVSSVD

pLDDT: mean 74.02, std 24.55, range [28.94, 98.5]

InterPro domains:
  IPR011989 Armadillo-like helical [G3DSA:1.25.10.10] (102-190)
  IPR013918 Nucleotide exchange factor Fes1 [PF08609] (70-161)
  IPR016024 Armadillo-type fold [SSF48371] (116-190)
  IPR050693 SIL1/FES1/HPBP1 [PTHR19316] (61-190)

Organism: Gossypium mustelinum (NCBI:txid34275)